Protein AF-A0A8J7MQM0-F1 (afdb_monomer)

Sequence (293 aa):
MKLLYLLHALFYAYLIHLGFYYMELDEALWVEFARVGWEHYEGADVDSPENSYYTIWLVASLFTAFVAWTVKTSAEDSVIARWSFFVASISVIAYGVLLFEDGDVSMKESQMSWIFIGSFQVLMGLGGVFSSFLTKVGKIGLKQLFFFNGVLYALALGLGFYFLSLDNNILAEKARLGELYEGLSRHFPENTYHFILAILTVGSLFLGRRIKGKALIYPIHQWLLLLFFLYNVIVLLNRGSLDMRETQYWWVSLTLITSVFSFLIFRTLENKLPEREENFYKDNILDDLSSLE

Nearest PDB structures (foldseek):
  1h6g-assembly2_B  TM=1.896E-01  e=3.497E+00  Homo sapiens
  3q0k-assembly2_C  TM=1.920E-01  e=5.935E+00  Homo sapiens

pLDDT: mean 74.81, std 12.24, range [39.31, 91.31]

Solvent-accessible surface area (backbone atoms only — not comparable to full-atom values): 15882 Å² total; per-residue (Å²): 109,47,67,58,19,44,52,46,16,53,49,31,52,46,50,45,55,50,51,56,54,38,44,55,49,36,55,51,48,51,54,51,40,71,71,56,34,84,94,62,58,85,71,77,64,78,57,48,45,52,51,51,50,35,50,52,51,25,54,54,17,49,52,44,24,50,50,36,69,70,55,90,58,55,82,78,48,45,56,48,26,53,49,46,23,49,56,18,51,50,44,29,53,55,32,47,51,58,61,71,46,78,73,78,69,49,60,79,68,47,44,63,54,46,49,50,54,26,50,52,48,22,50,47,12,48,44,46,58,41,37,81,54,49,58,66,62,57,66,61,36,74,33,57,53,26,43,51,48,15,50,50,30,53,49,49,49,56,49,47,54,51,32,52,51,50,41,53,49,48,53,54,46,38,72,72,44,50,92,73,52,84,68,79,62,85,49,48,41,48,49,54,48,34,51,53,50,31,52,53,27,50,57,47,44,59,57,52,69,71,62,88,73,90,55,72,66,57,62,51,48,46,51,51,32,50,53,48,28,51,51,27,50,51,50,58,72,48,73,52,75,66,46,66,76,77,45,35,68,54,58,53,48,51,32,50,51,51,14,52,49,24,40,52,49,26,68,71,41,69,84,64,67,74,78,72,82,85,78,81,74,70,74,63,70,63,61,64,59,68,75,76,115

Secondary structure (DSSP, 8-state):
-HHHHHHHHHHHHHHHHHHHHHHHHHHHHHHHHHHH-TTT--SS-TTHHHHHHHHHHHHHHHHHHHHHHHS---TTHHHHHHHHHHHHHHHHHHHHHHHTSTTSS-HHHHHHHHHHHHHHHHHHHHHHHTHHHHHHHTT--HHHHHHHHHHHHHHHHHHHHHHHHHHHHHHHHHHHHGGG--SS-SSHHHHHHHHHHHHHHHHHHHHHTT-----THHHHHHHHHHHHHHHHHHHHHTTT-S-TTTSHHHHHHHHHHHHHHHHHHHHHS---PPPP---S--THHHHGGGG--

Foldseek 3Di:
DLVVLQVQLVVLVVLLVVLVVLLVVLVVLVVVCVVQDPVGDPDDDSCVSVLVSLVVQLVSLVVQLVCLVPDDDDPLVVVLSVVSNVLSVLSNVVSVVVNVVPCPADSVLCSVVSVVSSVSSSVSSVCSNCSVVCVVVVLCDLLNVLLVLLVVLVVLLVLLVVLVVVLVVLVVVCVVQPPNDPDDDSCSSVLVSLSVQLVSLVVVLVSLVPDPDPDPLSVVLNVLSVVSNVVSVVCNNVSCPQPSVNCVVVSNVSSNVNSVSSVVVSVPDDPPNPPPPPPPDDPVVVVVVVVVD

Mean predicted aligned error: 14.11 Å

Structure (mmCIF, N/CA/C/O backbone):
data_AF-A0A8J7MQM0-F1
#
_entry.id   AF-A0A8J7MQM0-F1
#
loop_
_atom_site.group_PDB
_atom_site.id
_atom_site.type_symbol
_atom_site.label_atom_id
_atom_site.label_alt_id
_atom_site.label_comp_id
_atom_site.label_asym_id
_atom_site.label_entity_id
_atom_site.label_seq_id
_atom_site.pdbx_PDB_ins_code
_atom_site.Cartn_x
_atom_site.Cartn_y
_atom_site.Cartn_z
_atom_site.occupancy
_atom_site.B_iso_or_equiv
_atom_site.auth_seq_id
_atom_site.auth_comp_id
_atom_site.auth_asym_id
_atom_site.auth_atom_id
_atom_site.pdbx_PDB_model_num
ATOM 1 N N . MET A 1 1 ? -26.496 8.705 1.255 1.00 72.62 1 MET A N 1
ATOM 2 C CA . MET A 1 1 ? -25.295 8.005 1.767 1.00 72.62 1 MET A CA 1
ATOM 3 C C . MET A 1 1 ? -25.000 6.712 1.018 1.00 72.62 1 MET A C 1
ATOM 5 O O . MET A 1 1 ? -24.010 6.691 0.309 1.00 72.62 1 MET A O 1
ATOM 9 N N . LYS A 1 2 ? -25.856 5.680 1.046 1.00 78.06 2 LYS A N 1
ATOM 10 C CA . LYS A 1 2 ? -25.581 4.406 0.339 1.00 78.06 2 LYS A CA 1
ATOM 11 C C . LYS A 1 2 ? -25.311 4.542 -1.166 1.00 78.06 2 LYS A C 1
ATOM 13 O O . LYS A 1 2 ? -24.378 3.931 -1.662 1.00 78.06 2 LYS A O 1
ATOM 18 N N . LEU A 1 3 ? -26.067 5.391 -1.869 1.00 80.31 3 LEU A N 1
ATOM 19 C CA . LEU A 1 3 ? -25.805 5.686 -3.284 1.00 80.31 3 LEU A CA 1
ATOM 20 C C . LEU A 1 3 ? -24.413 6.303 -3.500 1.00 80.31 3 LEU A C 1
ATOM 22 O O . LEU A 1 3 ? -23.716 5.909 -4.421 1.00 80.31 3 LEU A O 1
ATOM 26 N N . LEU A 1 4 ? -23.985 7.219 -2.625 1.00 81.12 4 LEU A N 1
ATOM 27 C CA . LEU A 1 4 ? -22.654 7.833 -2.690 1.00 81.12 4 LEU A CA 1
ATOM 28 C C . LEU A 1 4 ? -21.549 6.784 -2.491 1.00 81.12 4 LEU A C 1
ATOM 30 O O . LEU A 1 4 ? -20.561 6.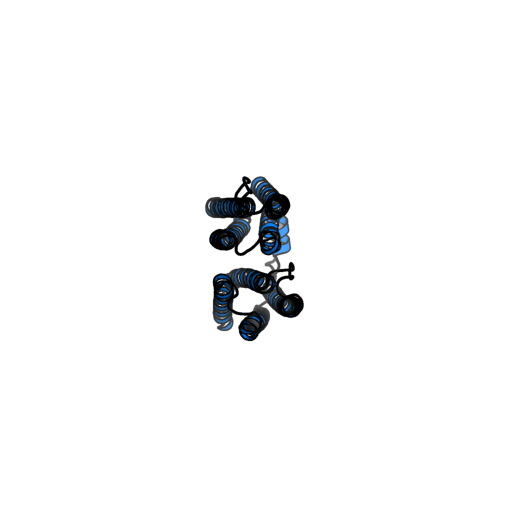794 -3.210 1.00 81.12 4 LEU A O 1
ATOM 34 N N . TYR A 1 5 ? -21.746 5.847 -1.561 1.00 80.06 5 TYR A N 1
ATOM 35 C CA . TYR A 1 5 ? -20.820 4.740 -1.324 1.00 80.06 5 TYR A CA 1
ATOM 36 C C . TYR A 1 5 ? -20.750 3.741 -2.487 1.00 80.06 5 TYR A C 1
ATOM 38 O O . TYR A 1 5 ? -19.668 3.261 -2.820 1.00 80.06 5 TYR A O 1
ATOM 46 N N . LEU A 1 6 ? -21.882 3.464 -3.138 1.00 81.12 6 LEU A N 1
ATOM 47 C CA . LEU A 1 6 ? -21.917 2.650 -4.352 1.00 81.12 6 LEU A CA 1
ATOM 48 C C . LEU A 1 6 ? -21.193 3.348 -5.509 1.00 81.12 6 LEU A C 1
ATOM 50 O O . LEU A 1 6 ? -20.374 2.724 -6.173 1.00 81.12 6 LEU A O 1
ATOM 54 N N . LEU A 1 7 ? -21.461 4.639 -5.724 1.00 86.00 7 LEU A N 1
ATOM 55 C CA . LEU A 1 7 ? -20.784 5.433 -6.752 1.00 86.00 7 LEU A CA 1
ATOM 56 C C . LEU A 1 7 ? -19.276 5.512 -6.497 1.00 86.00 7 LEU A C 1
ATOM 58 O O . LEU A 1 7 ? -18.503 5.368 -7.435 1.00 86.00 7 LEU A O 1
ATOM 62 N N . HIS A 1 8 ? -18.856 5.655 -5.238 1.00 85.06 8 HIS A N 1
ATOM 63 C CA . HIS A 1 8 ? -17.450 5.573 -4.835 1.00 85.06 8 HIS A CA 1
ATOM 64 C C . HIS A 1 8 ? -16.826 4.225 -5.213 1.00 85.06 8 HIS A C 1
ATOM 66 O O . HIS A 1 8 ? -15.779 4.191 -5.853 1.00 85.06 8 HIS A O 1
ATOM 72 N N . ALA A 1 9 ? -17.482 3.111 -4.872 1.00 83.25 9 ALA A N 1
ATOM 73 C CA . ALA A 1 9 ? -16.986 1.781 -5.220 1.00 83.25 9 ALA A CA 1
ATOM 74 C C . ALA A 1 9 ? -16.878 1.584 -6.741 1.00 83.25 9 ALA A C 1
ATOM 76 O O . ALA A 1 9 ? -15.857 1.110 -7.228 1.00 83.25 9 ALA A O 1
ATOM 77 N N . LEU A 1 10 ? -17.901 1.987 -7.497 1.00 88.81 10 LEU A N 1
ATOM 78 C CA . LEU A 1 10 ? -17.892 1.892 -8.958 1.00 88.81 10 LEU A CA 1
ATOM 79 C C . LEU A 1 10 ? -16.808 2.775 -9.583 1.00 88.81 10 LEU A C 1
ATOM 81 O O . LEU A 1 10 ? -16.149 2.351 -10.526 1.00 88.81 10 LEU A O 1
ATOM 85 N N . PHE A 1 11 ? -16.587 3.971 -9.038 1.00 90.44 11 PHE A N 1
ATOM 86 C CA . PHE A 1 11 ? -15.561 4.887 -9.521 1.00 90.44 11 PHE A CA 1
ATOM 87 C C . PHE A 1 11 ? -14.149 4.321 -9.336 1.00 90.44 11 PHE A C 1
ATOM 89 O O . PHE A 1 11 ? -13.372 4.316 -10.283 1.00 90.44 11 PHE A O 1
ATOM 96 N N . TYR A 1 12 ? -13.824 3.766 -8.165 1.00 87.44 12 TYR A N 1
ATOM 97 C CA . TYR A 1 12 ? -12.512 3.140 -7.959 1.00 87.44 12 TYR A CA 1
ATOM 98 C C . TYR A 1 12 ? -12.346 1.824 -8.726 1.00 87.44 12 TYR A C 1
ATOM 100 O O . TYR A 1 12 ? -11.247 1.534 -9.188 1.00 87.44 12 TYR A O 1
ATOM 108 N N . ALA A 1 13 ? -13.421 1.057 -8.936 1.00 86.88 13 ALA A N 1
ATOM 109 C CA . ALA A 1 13 ? -13.382 -0.096 -9.837 1.00 86.88 13 ALA A CA 1
ATOM 110 C C . ALA A 1 13 ? -13.086 0.335 -11.285 1.00 86.88 13 ALA A C 1
ATOM 112 O O . ALA A 1 13 ? -12.289 -0.303 -11.971 1.00 86.88 13 ALA A O 1
ATOM 113 N N . TYR A 1 14 ? -13.675 1.450 -11.725 1.00 89.62 14 TYR A N 1
ATOM 114 C CA . TYR A 1 14 ? -13.377 2.051 -13.021 1.00 89.62 14 TYR A CA 1
ATOM 115 C C . TYR A 1 14 ? -11.934 2.563 -13.105 1.00 89.62 14 TYR A C 1
ATOM 117 O O . TYR A 1 14 ? -11.285 2.326 -14.114 1.00 89.62 14 TYR A O 1
ATOM 125 N N . LEU A 1 15 ? -11.393 3.191 -12.054 1.00 90.19 15 LEU A N 1
ATOM 126 C CA . LEU A 1 15 ? -9.989 3.625 -12.033 1.00 90.19 15 LEU A CA 1
ATOM 127 C C . LEU A 1 15 ? -9.011 2.455 -12.169 1.00 90.19 15 LEU A C 1
ATOM 129 O O . LEU A 1 15 ? -8.041 2.568 -12.909 1.00 90.19 15 LEU A O 1
ATOM 133 N N . ILE A 1 16 ? -9.282 1.321 -11.513 1.00 86.56 16 ILE A N 1
ATOM 134 C CA . ILE A 1 16 ? -8.480 0.100 -11.696 1.00 86.56 16 ILE A CA 1
ATOM 135 C C . ILE A 1 16 ? -8.531 -0.353 -13.157 1.00 86.56 16 ILE A C 1
ATOM 137 O O . ILE A 1 16 ? -7.491 -0.638 -13.743 1.00 86.56 16 ILE A O 1
ATOM 141 N N . HIS A 1 17 ? -9.730 -0.411 -13.745 1.00 86.00 17 HIS A N 1
ATOM 142 C CA . HIS A 1 17 ? -9.900 -0.783 -15.149 1.00 86.00 17 HIS A CA 1
ATOM 143 C C . HIS A 1 17 ? -9.151 0.173 -16.089 1.00 86.00 17 HIS A C 1
ATOM 145 O O . HIS A 1 17 ? -8.455 -0.279 -16.995 1.00 86.00 17 HIS A O 1
ATOM 151 N N . LEU A 1 18 ? -9.233 1.479 -15.827 1.00 89.69 18 LEU A N 1
ATOM 152 C CA . LEU A 1 18 ? -8.540 2.514 -16.585 1.00 89.69 18 LEU A CA 1
ATOM 153 C C . LEU A 1 18 ? -7.015 2.328 -16.541 1.00 89.69 18 LEU A C 1
ATOM 155 O O . LEU A 1 18 ? -6.358 2.544 -17.551 1.00 89.69 18 LEU A O 1
ATOM 159 N N . GLY A 1 19 ? -6.457 1.861 -15.421 1.00 85.81 19 GLY A N 1
ATOM 160 C CA . GLY A 1 19 ? -5.025 1.566 -15.311 1.00 85.81 19 GLY A CA 1
ATOM 161 C C . GLY A 1 19 ? -4.531 0.491 -16.266 1.00 85.81 19 GLY A C 1
ATOM 162 O O . GLY A 1 19 ? -3.437 0.614 -16.800 1.00 85.81 19 GLY A O 1
ATOM 163 N N . PHE A 1 20 ? -5.340 -0.537 -16.527 1.00 86.19 20 PHE A N 1
ATOM 164 C CA . PHE A 1 20 ? -4.992 -1.548 -17.527 1.00 86.19 20 PHE A CA 1
ATOM 165 C C . PHE A 1 20 ? -4.988 -0.964 -18.943 1.00 86.19 20 PHE A C 1
ATOM 167 O O . PHE A 1 20 ? -4.078 -1.247 -19.710 1.00 86.19 20 PHE A O 1
ATOM 174 N N . TYR A 1 21 ? -5.947 -0.092 -19.261 1.00 86.38 21 TYR A N 1
ATOM 175 C CA . TYR A 1 21 ? -5.986 0.584 -20.560 1.00 86.38 21 TYR A CA 1
ATOM 176 C C . TYR A 1 21 ? -4.775 1.504 -20.776 1.00 86.38 21 TYR A C 1
ATOM 178 O O . TYR A 1 21 ? -4.176 1.512 -21.846 1.00 86.38 21 TYR A O 1
ATOM 186 N N . TYR A 1 22 ? -4.388 2.265 -19.750 1.00 87.81 22 TYR A N 1
ATOM 187 C CA . TYR A 1 22 ? -3.208 3.127 -19.824 1.00 87.81 22 TYR A CA 1
ATOM 188 C C . TYR A 1 22 ? -1.899 2.333 -19.917 1.00 87.81 22 TYR A C 1
ATOM 190 O O . TYR A 1 22 ? -0.991 2.775 -20.606 1.00 87.81 22 TYR A O 1
ATOM 198 N N . MET A 1 23 ? -1.825 1.146 -19.308 1.00 86.56 23 MET A N 1
ATOM 199 C CA . MET A 1 23 ? -0.678 0.242 -19.443 1.00 86.56 23 MET A CA 1
ATOM 200 C C . MET A 1 23 ? -0.539 -0.310 -20.867 1.00 86.56 23 MET A C 1
ATOM 202 O O . MET A 1 23 ? 0.564 -0.366 -21.392 1.00 86.56 23 MET A O 1
ATOM 206 N N . GLU A 1 24 ? -1.647 -0.676 -21.519 1.00 84.75 24 GLU A N 1
ATOM 207 C CA . GLU A 1 24 ? -1.624 -1.083 -22.933 1.00 84.75 24 GLU A CA 1
ATOM 208 C C . GLU A 1 24 ? -1.176 0.070 -23.846 1.00 84.75 24 GLU A C 1
ATOM 210 O O . GLU A 1 24 ? -0.461 -0.144 -24.825 1.00 84.75 24 GLU A O 1
ATOM 215 N N . LEU A 1 25 ? -1.594 1.297 -23.523 1.00 85.19 25 LEU A N 1
ATOM 216 C CA . LEU A 1 25 ? -1.216 2.494 -24.269 1.00 85.19 25 LEU A CA 1
ATOM 217 C C . LEU A 1 25 ? 0.269 2.836 -24.077 1.00 85.19 25 LEU A C 1
ATOM 219 O O . LEU A 1 25 ? 0.938 3.168 -25.052 1.00 85.19 25 LEU A O 1
ATOM 223 N N . ASP A 1 26 ? 0.779 2.701 -22.855 1.00 83.94 26 ASP A N 1
ATOM 224 C CA . ASP A 1 26 ? 2.196 2.844 -22.513 1.00 83.94 26 ASP A CA 1
ATOM 225 C C . ASP A 1 26 ? 3.068 1.824 -23.265 1.00 83.94 26 ASP A C 1
ATOM 227 O O . ASP A 1 26 ? 3.993 2.205 -23.984 1.00 83.94 26 ASP A O 1
ATOM 231 N N . GLU A 1 27 ? 2.703 0.535 -23.227 1.00 82.75 27 GLU A N 1
ATOM 232 C CA . GLU A 1 27 ? 3.414 -0.514 -23.972 1.00 82.75 27 GLU A CA 1
ATOM 233 C C . GLU A 1 27 ? 3.396 -0.242 -25.492 1.00 82.75 27 GLU A C 1
ATOM 235 O O . GLU A 1 27 ? 4.411 -0.420 -26.170 1.00 82.75 27 GLU A O 1
ATOM 240 N N . ALA A 1 28 ? 2.275 0.236 -26.046 1.00 83.81 28 ALA A N 1
ATOM 241 C CA . ALA A 1 28 ? 2.174 0.565 -27.468 1.00 83.81 28 ALA A CA 1
ATOM 242 C C . ALA A 1 28 ? 3.064 1.754 -27.875 1.00 83.81 28 ALA A C 1
ATOM 244 O O . ALA A 1 28 ? 3.713 1.692 -28.926 1.00 83.81 28 ALA A O 1
ATOM 245 N N . LEU A 1 29 ? 3.120 2.809 -27.052 1.00 81.75 29 LEU A N 1
ATOM 246 C CA . LEU A 1 29 ? 3.988 3.964 -27.294 1.00 81.75 29 LEU A CA 1
ATOM 247 C C . LEU A 1 29 ? 5.462 3.576 -27.206 1.00 81.75 29 LEU A C 1
ATOM 249 O O . LEU A 1 29 ? 6.231 3.959 -28.084 1.00 81.75 29 LEU A O 1
ATOM 253 N N . TRP A 1 30 ? 5.846 2.754 -26.228 1.00 80.75 30 TRP A N 1
ATOM 254 C CA . TRP A 1 30 ? 7.215 2.248 -26.112 1.00 80.75 30 TRP A CA 1
ATOM 255 C C . TRP A 1 30 ? 7.632 1.389 -27.311 1.00 80.75 30 TRP A C 1
ATOM 257 O O . TRP A 1 30 ? 8.750 1.529 -27.812 1.00 80.75 30 TRP A O 1
ATOM 267 N N . VAL A 1 31 ? 6.740 0.535 -27.825 1.00 82.88 31 VAL A N 1
ATOM 268 C CA . VAL A 1 31 ? 7.004 -0.276 -29.029 1.00 82.88 31 VAL A CA 1
ATOM 269 C C . VAL A 1 31 ? 7.173 0.600 -30.268 1.00 82.88 31 VAL A C 1
ATOM 271 O O . VAL A 1 31 ? 8.070 0.361 -31.082 1.00 82.88 31 VAL A O 1
ATOM 274 N N . GLU A 1 32 ? 6.324 1.614 -30.438 1.00 80.19 32 GLU A N 1
ATOM 275 C CA . GLU A 1 32 ? 6.470 2.562 -31.539 1.00 80.19 32 GLU A CA 1
ATOM 276 C C . GLU A 1 32 ? 7.763 3.362 -31.402 1.00 80.19 32 GLU A C 1
ATOM 278 O O . GLU A 1 32 ? 8.540 3.428 -32.356 1.00 80.19 32 GLU A O 1
ATOM 283 N N . PHE A 1 33 ? 8.036 3.884 -30.210 1.00 80.00 33 PHE A N 1
ATOM 284 C CA . PHE A 1 33 ? 9.240 4.632 -29.905 1.00 80.00 33 PHE A CA 1
ATOM 285 C C . PHE A 1 33 ? 10.512 3.833 -30.230 1.00 80.00 33 PHE A C 1
ATOM 287 O O . PHE A 1 33 ? 11.379 4.318 -30.960 1.00 80.00 33 PHE A O 1
ATOM 294 N N . ALA A 1 34 ? 10.581 2.569 -29.802 1.00 81.31 34 ALA A N 1
ATOM 295 C CA . ALA A 1 34 ? 11.692 1.669 -30.109 1.00 81.31 34 ALA A CA 1
ATOM 296 C C . ALA A 1 34 ? 11.848 1.386 -31.617 1.00 81.31 34 ALA A C 1
ATOM 298 O O . ALA A 1 34 ? 12.956 1.126 -32.089 1.00 81.31 34 ALA A O 1
ATOM 299 N N . ARG A 1 35 ? 10.755 1.445 -32.390 1.00 81.75 35 ARG A N 1
ATOM 300 C CA . ARG A 1 35 ? 10.766 1.217 -33.843 1.00 81.75 35 ARG A CA 1
ATOM 301 C C . ARG A 1 35 ? 11.306 2.415 -34.625 1.00 81.75 35 ARG A C 1
ATOM 303 O O . ARG A 1 35 ? 12.028 2.206 -35.598 1.00 81.75 35 ARG A O 1
ATOM 310 N N . VAL A 1 36 ? 10.904 3.638 -34.272 1.00 81.88 36 VAL A N 1
ATOM 311 C CA . VAL A 1 36 ? 11.304 4.863 -35.003 1.00 81.88 36 VAL A CA 1
ATOM 312 C C . VAL A 1 36 ? 12.565 5.521 -34.442 1.00 81.88 36 VAL A C 1
ATOM 314 O O . VAL A 1 36 ? 13.296 6.152 -35.202 1.00 81.88 36 VAL A O 1
ATOM 317 N N . GLY A 1 37 ? 12.863 5.329 -33.158 1.00 76.50 37 GLY A N 1
ATOM 318 C CA . GLY A 1 37 ? 13.997 5.950 -32.480 1.00 76.50 37 GLY A CA 1
ATOM 319 C C . GLY A 1 37 ? 13.777 7.434 -32.160 1.00 76.50 37 GLY A C 1
ATOM 320 O O . GLY A 1 37 ? 12.891 8.095 -32.701 1.00 76.50 37 GLY A O 1
ATOM 321 N N . TRP A 1 38 ? 14.612 7.972 -31.264 1.00 73.56 38 TRP A N 1
ATOM 322 C CA . TRP A 1 38 ? 14.463 9.329 -30.702 1.00 73.56 38 TRP A CA 1
ATOM 323 C C . TRP A 1 38 ? 14.517 10.450 -31.729 1.00 73.56 38 TRP A C 1
ATOM 325 O O . TRP A 1 38 ? 13.853 11.466 -31.569 1.00 73.56 38 TRP A O 1
ATOM 335 N N . GLU A 1 39 ? 15.250 10.250 -32.819 1.00 73.25 39 GLU A N 1
ATOM 336 C CA . GLU A 1 39 ? 15.400 11.254 -33.873 1.00 73.25 39 GLU A CA 1
ATOM 337 C C . GLU A 1 39 ? 14.150 11.400 -34.760 1.00 73.25 39 GLU A C 1
ATOM 339 O O . GLU A 1 39 ? 14.036 12.374 -35.506 1.00 73.25 39 GLU A O 1
ATOM 344 N N . HIS A 1 40 ? 13.216 10.443 -34.704 1.00 72.75 40 HIS A N 1
ATOM 345 C CA . HIS A 1 40 ? 12.053 10.370 -35.598 1.00 72.75 40 HIS A CA 1
ATOM 346 C C . HIS A 1 40 ? 10.722 10.167 -34.866 1.00 72.75 40 HIS A C 1
ATOM 348 O O . HIS A 1 40 ? 9.691 9.953 -35.505 1.00 72.75 40 HIS A O 1
ATOM 354 N N . TYR A 1 41 ? 10.732 10.217 -33.536 1.00 74.69 41 TYR A N 1
ATOM 355 C CA . TYR A 1 41 ? 9.525 10.094 -32.739 1.00 74.69 41 TYR A CA 1
ATOM 356 C C . TYR A 1 41 ? 8.826 11.455 -32.610 1.00 74.69 41 TYR A C 1
ATOM 358 O O . TYR A 1 41 ? 9.312 12.355 -31.933 1.00 74.69 41 TYR A O 1
ATOM 366 N N . GLU A 1 42 ? 7.675 11.598 -33.271 1.00 73.94 42 GLU A N 1
ATOM 367 C CA . GLU A 1 42 ? 6.800 12.785 -33.203 1.00 73.94 42 GLU A CA 1
ATOM 368 C C . GLU A 1 42 ? 5.548 12.545 -32.328 1.00 73.94 42 GLU A C 1
ATOM 370 O O . GLU A 1 42 ? 4.589 13.318 -32.368 1.00 73.94 42 GLU A O 1
ATOM 375 N N . GLY A 1 43 ? 5.522 11.434 -31.581 1.00 68.62 43 GLY A N 1
ATOM 376 C CA . GLY A 1 43 ? 4.401 11.039 -30.729 1.00 68.62 43 GLY A CA 1
ATOM 377 C C . GLY A 1 43 ? 4.314 11.829 -29.420 1.00 68.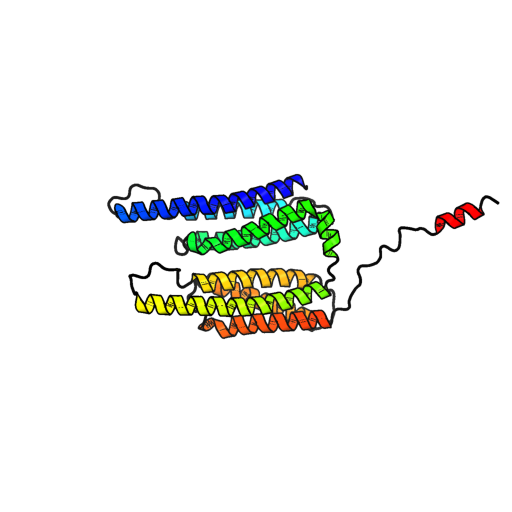62 43 GLY A C 1
ATOM 378 O O . GLY A 1 43 ? 5.111 12.724 -29.149 1.00 68.62 43 GLY A O 1
ATOM 379 N N . ALA A 1 44 ? 3.320 11.495 -28.592 1.00 66.38 44 ALA A N 1
ATOM 380 C CA . ALA A 1 44 ? 3.211 12.044 -27.239 1.00 66.38 44 ALA A CA 1
ATOM 381 C C . ALA A 1 44 ? 4.415 11.621 -26.383 1.00 66.38 44 ALA A C 1
ATOM 383 O O . ALA A 1 44 ? 4.953 10.537 -26.610 1.00 66.38 44 ALA A O 1
ATOM 384 N N . ASP A 1 45 ? 4.801 12.436 -25.396 1.00 71.50 45 ASP A N 1
ATOM 385 C CA . ASP A 1 45 ? 5.882 12.089 -24.464 1.00 71.50 45 ASP A CA 1
ATOM 386 C C . ASP A 1 45 ? 5.693 10.665 -23.930 1.00 71.50 45 ASP A C 1
ATOM 388 O O . ASP A 1 45 ? 4.577 10.274 -23.576 1.00 71.50 45 ASP A O 1
ATOM 392 N N . VAL A 1 46 ? 6.779 9.891 -23.904 1.00 69.31 46 VAL A N 1
ATOM 393 C CA . VAL A 1 46 ? 6.724 8.444 -23.647 1.00 69.31 46 VAL A CA 1
ATOM 394 C C . VAL A 1 46 ? 6.127 8.150 -22.264 1.00 69.31 46 VAL A C 1
ATOM 396 O O . VAL A 1 46 ? 5.320 7.239 -22.134 1.00 69.31 46 VAL A O 1
ATOM 399 N N . ASP A 1 47 ? 6.373 9.024 -21.284 1.00 71.69 47 ASP A N 1
ATOM 400 C CA . ASP A 1 47 ? 5.845 8.908 -19.914 1.00 71.69 47 ASP A CA 1
ATOM 401 C C . ASP A 1 47 ? 4.471 9.590 -19.723 1.00 71.69 47 ASP A C 1
ATOM 403 O O . ASP A 1 47 ? 3.912 9.643 -18.621 1.00 71.69 47 ASP A O 1
ATOM 407 N N . SER A 1 48 ? 3.895 10.167 -20.784 1.00 78.25 48 SER A N 1
ATOM 408 C CA . SER A 1 48 ? 2.607 10.873 -20.738 1.00 78.25 48 SER A CA 1
ATOM 409 C C . SER A 1 48 ? 1.443 10.004 -20.233 1.00 78.25 48 SER A C 1
ATOM 411 O O . SER A 1 48 ? 0.643 10.513 -19.431 1.00 78.25 48 SER A O 1
ATOM 413 N N . PRO A 1 49 ? 1.307 8.721 -20.633 1.00 81.06 49 PRO A N 1
ATOM 414 C CA . PRO A 1 49 ? 0.240 7.856 -20.133 1.00 81.06 49 PRO A C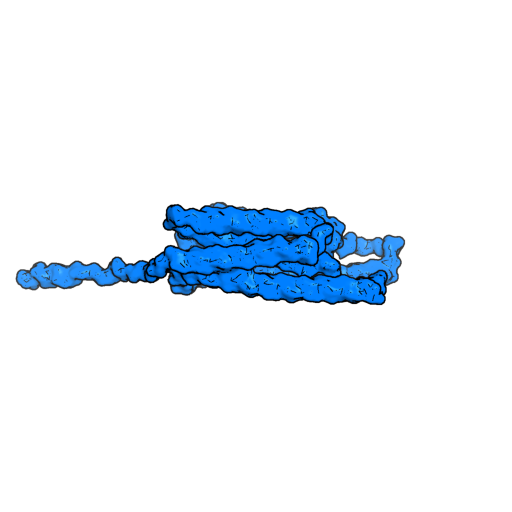A 1
ATOM 415 C C . PRO A 1 49 ? 0.359 7.627 -18.625 1.00 81.06 49 PRO A C 1
ATOM 417 O O . PRO A 1 49 ? -0.620 7.793 -17.892 1.00 81.06 49 PRO A O 1
ATOM 420 N N . GLU A 1 50 ? 1.566 7.321 -18.160 1.00 81.62 50 GLU A N 1
ATOM 421 C CA . GLU A 1 50 ? 1.870 7.059 -16.760 1.00 81.62 50 GLU A CA 1
ATOM 422 C C . GLU A 1 50 ? 1.556 8.272 -15.873 1.00 81.62 50 GLU A C 1
ATOM 424 O O . GLU A 1 50 ? 0.730 8.196 -14.952 1.00 81.62 50 GLU A O 1
ATOM 429 N N . ASN A 1 51 ? 2.122 9.430 -16.217 1.00 80.44 51 ASN A N 1
ATOM 430 C CA . ASN A 1 51 ? 1.924 10.676 -15.478 1.00 80.44 51 ASN A CA 1
ATOM 431 C C . ASN A 1 51 ? 0.451 11.107 -15.454 1.00 80.44 51 ASN A C 1
ATOM 433 O O . ASN A 1 51 ? -0.069 11.562 -14.425 1.00 80.44 51 ASN A O 1
ATOM 437 N N . SER A 1 52 ? -0.255 10.924 -16.572 1.00 85.31 52 SER A N 1
ATOM 438 C CA . SER A 1 52 ? -1.690 11.203 -16.661 1.00 85.31 52 SER A CA 1
ATOM 439 C C . SER A 1 52 ? -2.488 10.310 -15.715 1.00 85.31 52 SER A C 1
ATOM 441 O O . SER A 1 52 ? -3.357 10.794 -14.983 1.00 85.31 52 SER A O 1
ATOM 443 N N . TYR A 1 53 ? -2.181 9.014 -15.685 1.00 88.31 53 TYR A N 1
ATOM 444 C CA . TYR A 1 53 ? -2.886 8.060 -14.842 1.00 88.31 53 TYR A CA 1
ATOM 445 C C . TYR A 1 53 ? -2.646 8.315 -13.346 1.00 88.31 53 TYR A C 1
ATOM 447 O O . TYR A 1 53 ? -3.610 8.371 -12.573 1.00 88.31 53 TYR A O 1
ATOM 455 N N . TYR A 1 54 ? -1.403 8.569 -12.928 1.00 84.94 54 TYR A N 1
ATOM 456 C CA . TYR A 1 54 ? -1.101 8.939 -11.539 1.00 84.94 54 TYR A CA 1
ATOM 457 C C . TYR A 1 54 ? -1.767 10.254 -11.127 1.00 84.94 54 TYR A C 1
ATOM 459 O O . TYR A 1 54 ? -2.302 10.352 -10.019 1.00 84.94 54 TYR A O 1
ATOM 467 N N . THR A 1 55 ? -1.823 11.242 -12.026 1.00 84.19 55 THR A N 1
ATOM 468 C CA . THR A 1 55 ? -2.529 12.509 -11.777 1.00 84.19 55 THR A CA 1
ATOM 469 C C . THR A 1 55 ? -4.017 12.273 -11.526 1.00 84.19 55 THR A C 1
ATOM 471 O O . THR A 1 55 ? -4.577 12.795 -10.558 1.00 84.19 55 THR A O 1
ATOM 474 N N . ILE A 1 56 ? -4.666 11.450 -12.358 1.00 87.62 56 ILE A N 1
ATOM 475 C CA . ILE A 1 56 ? -6.080 11.085 -12.189 1.00 87.62 56 ILE A CA 1
ATOM 476 C C . ILE A 1 56 ? -6.293 10.422 -10.821 1.00 87.62 56 ILE A C 1
ATOM 478 O O . ILE A 1 56 ? -7.218 10.794 -10.090 1.00 87.62 56 ILE A O 1
ATOM 482 N N . TRP A 1 57 ? -5.414 9.492 -10.438 1.00 88.56 57 TRP A N 1
ATOM 483 C CA . TRP A 1 57 ? -5.455 8.827 -9.132 1.00 88.56 57 TRP A CA 1
ATOM 484 C C . TRP A 1 57 ? -5.291 9.784 -7.957 1.00 88.56 57 TRP A C 1
ATOM 486 O O . TRP A 1 57 ? -6.030 9.694 -6.968 1.00 88.56 57 TRP A O 1
ATOM 496 N N . LEU A 1 58 ? -4.352 10.719 -8.058 1.00 85.31 58 LEU A N 1
ATOM 497 C CA . LEU A 1 58 ? -4.090 11.713 -7.027 1.00 85.31 58 LEU A CA 1
ATOM 498 C C . LEU A 1 58 ? -5.303 12.632 -6.829 1.00 85.31 58 LEU A C 1
ATOM 500 O O . LEU A 1 58 ? -5.756 12.818 -5.697 1.00 85.31 58 LEU A O 1
ATOM 504 N N . VAL A 1 59 ? -5.891 13.134 -7.920 1.00 85.25 59 VAL A N 1
ATOM 505 C CA . VAL A 1 59 ? -7.100 13.976 -7.884 1.00 85.25 59 VAL A CA 1
ATOM 506 C C . VAL A 1 59 ? -8.290 13.209 -7.302 1.00 85.25 59 VAL A C 1
ATOM 508 O O . VAL A 1 59 ? -8.978 13.721 -6.414 1.00 85.2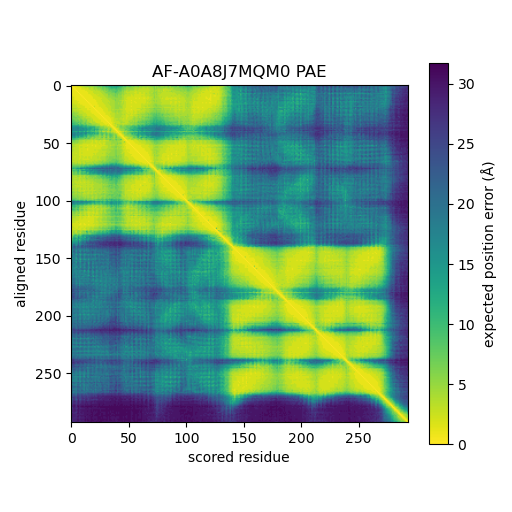5 59 VAL A O 1
ATOM 511 N N . ALA A 1 60 ? -8.506 11.963 -7.732 1.00 87.81 60 ALA A N 1
ATOM 512 C CA . ALA A 1 60 ? -9.543 11.081 -7.194 1.00 87.81 60 ALA A CA 1
ATOM 513 C C . ALA A 1 60 ? -9.398 10.866 -5.677 1.00 87.81 60 ALA A C 1
ATOM 515 O O . ALA A 1 60 ? -10.378 10.923 -4.918 1.00 87.81 60 ALA A O 1
ATOM 516 N N . SER A 1 61 ? -8.162 10.661 -5.225 1.00 87.75 61 SER A N 1
ATOM 517 C CA . SER A 1 61 ? -7.832 10.430 -3.821 1.00 87.75 61 SER A CA 1
ATOM 518 C C . SER A 1 61 ? -8.020 11.699 -2.984 1.00 87.75 61 SER A C 1
ATOM 520 O O . SER A 1 61 ? -8.657 11.650 -1.932 1.00 87.75 61 SER A O 1
ATOM 522 N N . LEU A 1 62 ? -7.574 12.860 -3.472 1.00 84.06 62 LEU A N 1
ATOM 523 C CA . LEU A 1 62 ? -7.807 14.156 -2.823 1.00 84.06 62 LEU A CA 1
ATOM 524 C C . LEU A 1 62 ? -9.301 14.456 -2.682 1.00 84.06 62 LEU A C 1
ATOM 526 O O . LEU A 1 62 ? -9.756 14.841 -1.602 1.00 84.06 62 LEU A O 1
ATOM 530 N N . PHE A 1 63 ? -10.078 14.222 -3.741 1.00 86.06 63 PHE A N 1
ATOM 531 C CA . PHE A 1 63 ? -11.528 14.399 -3.711 1.00 86.06 63 PHE A CA 1
ATOM 532 C C . PHE A 1 63 ? -12.186 13.474 -2.681 1.00 86.06 63 PHE A C 1
ATOM 534 O O . PHE A 1 63 ? -13.004 13.916 -1.873 1.00 86.06 63 PHE A O 1
ATOM 541 N N . THR A 1 64 ? -11.778 12.204 -2.644 1.00 85.81 64 THR A N 1
ATOM 542 C CA . THR A 1 64 ? -12.270 11.227 -1.660 1.00 85.81 64 THR A CA 1
ATOM 543 C C . THR A 1 64 ? -11.965 11.667 -0.230 1.00 85.81 64 THR A C 1
ATOM 545 O O . THR A 1 64 ? -12.852 11.631 0.624 1.00 85.81 64 THR A O 1
ATOM 548 N N . ALA A 1 65 ? -10.736 12.116 0.038 1.00 82.62 65 ALA A N 1
ATOM 549 C CA . ALA A 1 65 ? -10.345 12.625 1.348 1.00 82.62 65 ALA A CA 1
ATOM 550 C C . ALA A 1 65 ? -11.178 13.860 1.732 1.00 82.62 65 ALA A C 1
ATOM 552 O O . ALA A 1 65 ? -11.713 13.932 2.838 1.00 82.62 65 ALA A O 1
ATOM 553 N N . PHE A 1 66 ? -11.371 14.799 0.806 1.00 83.62 66 PHE A N 1
ATOM 554 C CA . PHE A 1 66 ? -12.181 15.991 1.044 1.00 83.62 66 PHE A CA 1
ATOM 555 C C . PHE A 1 66 ? -13.641 15.651 1.381 1.00 83.62 66 PHE A C 1
ATOM 557 O O . PHE A 1 66 ? -14.187 16.151 2.368 1.00 83.62 66 PHE A O 1
ATOM 564 N N . VAL A 1 67 ? -14.276 14.764 0.611 1.00 81.25 67 VAL A N 1
ATOM 565 C CA . VAL A 1 67 ? -15.660 14.327 0.860 1.00 81.25 67 VAL A CA 1
ATOM 566 C C . VAL A 1 67 ? -15.764 13.586 2.195 1.00 81.25 67 VAL A C 1
ATOM 568 O O . VAL A 1 67 ? -16.653 13.872 2.996 1.00 81.25 67 VAL A O 1
ATOM 571 N N . ALA A 1 68 ? -14.830 12.678 2.478 1.00 80.38 68 ALA A N 1
ATOM 572 C CA . ALA A 1 68 ? -14.801 11.927 3.729 1.00 80.38 68 ALA A CA 1
ATOM 573 C C . ALA A 1 68 ? -14.604 12.823 4.968 1.00 80.38 68 ALA A C 1
ATOM 575 O O . ALA A 1 68 ? -15.102 12.495 6.045 1.00 80.38 68 ALA A O 1
ATOM 576 N N . TRP A 1 69 ? -13.912 13.955 4.815 1.00 78.31 69 TRP A N 1
ATOM 577 C CA . TRP A 1 69 ? -13.714 14.951 5.870 1.00 78.31 69 TRP A CA 1
ATOM 578 C C . TRP A 1 69 ? -14.933 15.859 6.084 1.00 78.31 69 TRP A C 1
ATOM 580 O O . TRP A 1 69 ? -15.272 16.195 7.218 1.00 78.31 69 TRP A O 1
ATOM 590 N N . THR A 1 70 ? -15.581 16.290 5.000 1.00 74.69 70 THR A N 1
ATOM 591 C CA . THR A 1 70 ? -16.610 17.347 5.034 1.00 74.69 70 THR A CA 1
ATOM 592 C C . THR A 1 70 ? -18.025 16.833 5.278 1.00 74.69 70 THR A C 1
ATOM 594 O O . THR A 1 70 ? -18.859 17.559 5.829 1.00 74.69 70 THR A O 1
ATOM 597 N N . VAL A 1 71 ? -18.327 15.590 4.899 1.00 72.44 71 VAL A N 1
ATOM 598 C CA . VAL A 1 71 ? -19.681 15.046 5.035 1.00 72.44 71 VAL A CA 1
ATOM 599 C C . VAL A 1 71 ? -19.978 14.714 6.499 1.00 72.44 71 VAL A C 1
ATOM 601 O O . VAL A 1 71 ? -19.369 13.827 7.099 1.00 72.44 71 VAL A O 1
ATOM 604 N N . LYS A 1 72 ? -20.980 15.396 7.075 1.00 61.66 72 LYS A N 1
ATOM 605 C CA . LYS A 1 72 ? -21.554 15.020 8.375 1.00 61.66 72 LYS A CA 1
ATOM 606 C C . LYS A 1 72 ? -22.177 13.631 8.261 1.00 61.66 72 LYS A C 1
ATOM 608 O O . LYS A 1 72 ? -23.196 13.446 7.600 1.00 61.66 72 LYS A O 1
ATOM 613 N N . THR A 1 73 ? -21.543 12.662 8.902 1.00 63.16 73 THR A N 1
ATOM 614 C CA . THR A 1 73 ? -21.931 11.253 8.866 1.00 63.16 73 THR A CA 1
ATOM 615 C C . THR A 1 73 ? -22.740 10.866 10.097 1.00 63.16 73 THR A C 1
ATOM 617 O O . THR A 1 73 ? -22.571 11.427 11.181 1.00 63.16 73 THR A O 1
ATOM 620 N N . SER A 1 74 ? -23.632 9.889 9.929 1.00 64.75 74 SER A N 1
ATOM 621 C CA . SER A 1 74 ? -24.235 9.178 11.057 1.00 64.75 74 SER A CA 1
ATOM 622 C C . SER A 1 74 ? -23.146 8.444 11.863 1.00 64.75 74 SER A C 1
ATOM 624 O O . SER A 1 74 ? -22.026 8.259 11.382 1.00 64.75 74 SER A O 1
ATOM 626 N N . ALA A 1 75 ? -23.441 8.001 13.091 1.00 60.41 75 ALA A N 1
ATOM 627 C CA . ALA A 1 75 ? -22.458 7.286 13.913 1.00 60.41 75 ALA A CA 1
ATOM 628 C C . ALA A 1 75 ? -21.898 6.023 13.217 1.00 60.41 75 ALA A C 1
ATOM 630 O O . ALA A 1 75 ? -20.691 5.777 13.302 1.00 60.41 75 ALA A O 1
ATOM 631 N N . GLU A 1 76 ? -22.740 5.284 12.481 1.00 60.47 76 GLU A N 1
ATOM 632 C CA . GLU A 1 76 ? -22.341 4.115 11.678 1.00 60.47 76 GLU A CA 1
ATOM 633 C C . GLU A 1 76 ? -21.458 4.511 10.482 1.00 60.47 76 GLU A C 1
ATOM 635 O O . GLU A 1 76 ? -20.399 3.921 10.261 1.00 60.47 76 GLU A O 1
ATOM 640 N N . ASP A 1 77 ? -21.832 5.572 9.765 1.00 65.75 77 ASP A N 1
ATOM 641 C CA . ASP A 1 77 ? -21.097 6.066 8.594 1.00 65.75 77 ASP A CA 1
ATOM 642 C C . ASP A 1 77 ? -19.765 6.749 8.976 1.00 65.75 77 ASP A C 1
ATOM 644 O O . ASP A 1 77 ? -18.841 6.834 8.163 1.00 65.75 77 ASP A O 1
ATOM 648 N N . SER A 1 78 ? -19.624 7.196 10.232 1.00 68.06 78 SER A N 1
ATOM 649 C CA . SER A 1 78 ? -18.431 7.897 10.734 1.00 68.06 78 SER A CA 1
ATOM 650 C C . SER A 1 78 ? -17.177 7.024 10.775 1.00 68.06 78 SER A C 1
ATOM 652 O O . SER A 1 78 ? -16.053 7.532 10.747 1.00 68.06 78 SER A O 1
ATOM 654 N N . VAL A 1 79 ? -17.344 5.704 10.894 1.00 68.50 79 VAL A N 1
ATOM 655 C CA . VAL A 1 79 ? -16.227 4.752 10.873 1.00 68.50 79 VAL A CA 1
ATOM 656 C C . VAL A 1 79 ? -15.735 4.586 9.442 1.00 68.50 79 VAL A C 1
ATOM 658 O O . VAL A 1 79 ? -14.534 4.645 9.196 1.00 68.50 79 VAL A O 1
ATOM 661 N N . ILE A 1 80 ? -16.667 4.444 8.503 1.00 71.75 80 ILE A N 1
ATOM 662 C CA . ILE A 1 80 ? -16.391 4.233 7.082 1.00 71.75 80 ILE A CA 1
ATOM 663 C C . ILE A 1 80 ? -15.747 5.481 6.490 1.00 71.75 80 ILE A C 1
ATOM 665 O O . ILE A 1 80 ? -14.694 5.372 5.878 1.00 71.75 80 ILE A O 1
ATOM 669 N N . ALA A 1 81 ? -16.284 6.669 6.780 1.00 73.06 81 ALA A N 1
ATOM 670 C CA . ALA A 1 81 ? -15.680 7.929 6.355 1.00 73.06 81 ALA A CA 1
ATOM 671 C C . ALA A 1 81 ? -14.249 8.111 6.888 1.00 73.06 81 ALA A C 1
ATOM 673 O O . ALA A 1 81 ? -13.366 8.505 6.136 1.00 73.06 81 ALA A O 1
ATOM 674 N N . ARG A 1 82 ? -13.969 7.750 8.149 1.00 74.69 82 ARG A N 1
ATOM 675 C CA . ARG A 1 82 ? -12.600 7.820 8.699 1.00 74.69 82 ARG A CA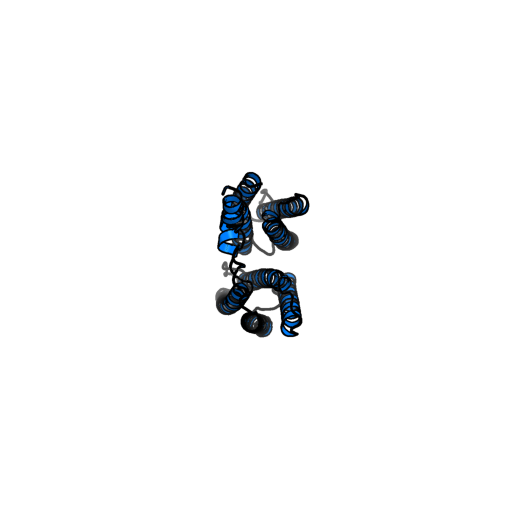 1
ATOM 676 C C . ARG A 1 82 ? -11.619 6.902 7.974 1.00 74.69 82 ARG A C 1
ATOM 678 O O . ARG A 1 82 ? -10.489 7.307 7.720 1.00 74.69 82 ARG A O 1
ATOM 685 N N . TRP A 1 83 ? -12.043 5.688 7.641 1.00 73.56 83 TRP A N 1
ATOM 686 C CA . TRP A 1 83 ? -11.214 4.750 6.887 1.00 73.56 83 TRP A CA 1
ATOM 687 C C . TRP A 1 83 ? -11.059 5.165 5.423 1.00 73.56 83 TRP A C 1
ATOM 689 O O . TRP A 1 83 ? -9.947 5.121 4.911 1.00 73.56 83 TRP A O 1
ATOM 699 N N . SER A 1 84 ? -12.120 5.646 4.772 1.00 77.56 84 SER A N 1
ATOM 700 C CA . SER A 1 84 ? -12.045 6.203 3.417 1.00 77.56 84 SER A CA 1
ATOM 701 C C . SER A 1 84 ? -11.105 7.406 3.352 1.00 77.56 84 SER A C 1
ATOM 703 O O . SER A 1 84 ? -10.274 7.463 2.453 1.00 77.56 84 SER A O 1
ATOM 705 N N . PHE A 1 85 ? -11.174 8.322 4.327 1.00 80.25 85 PHE A N 1
ATOM 706 C CA . PHE A 1 85 ? -10.229 9.434 4.456 1.00 80.25 85 PHE A CA 1
ATOM 707 C C . PHE A 1 85 ? -8.797 8.919 4.572 1.00 80.25 85 PHE A C 1
ATOM 709 O O . PHE A 1 85 ? -7.914 9.364 3.850 1.00 80.25 85 PHE A O 1
ATOM 716 N N . PHE A 1 86 ? -8.585 7.946 5.455 1.00 78.00 86 PHE A N 1
ATOM 717 C CA . PHE A 1 86 ? -7.269 7.396 5.712 1.00 78.00 86 PHE A CA 1
ATOM 718 C C . PHE A 1 86 ? -6.651 6.714 4.478 1.00 78.00 86 PHE A C 1
ATOM 720 O O . PHE A 1 86 ? -5.532 7.052 4.091 1.00 78.00 86 PHE A O 1
ATOM 727 N N . VAL A 1 87 ? -7.386 5.808 3.824 1.00 77.06 87 VAL A N 1
ATOM 728 C CA . VAL A 1 87 ? -6.924 5.125 2.601 1.00 77.06 87 VAL A CA 1
ATOM 729 C C . VAL A 1 87 ? -6.705 6.137 1.475 1.00 77.06 87 VAL A C 1
ATOM 731 O O . VAL A 1 87 ? -5.724 6.038 0.743 1.00 77.06 87 VAL A O 1
ATOM 734 N N . ALA A 1 88 ? -7.562 7.157 1.368 1.00 82.56 88 ALA A N 1
ATOM 735 C CA . ALA A 1 88 ? -7.388 8.228 0.395 1.00 82.56 88 ALA A CA 1
ATOM 736 C C . ALA A 1 88 ? -6.120 9.052 0.664 1.00 82.56 88 ALA A C 1
ATOM 738 O O . ALA A 1 88 ? -5.389 9.342 -0.272 1.00 82.56 88 ALA A O 1
ATOM 739 N N . SER A 1 89 ? -5.802 9.372 1.922 1.00 78.44 89 SER A N 1
ATOM 740 C CA . SER A 1 89 ? -4.553 10.065 2.265 1.00 78.44 89 SER A CA 1
ATOM 741 C C . SER A 1 89 ? -3.310 9.233 1.937 1.00 78.44 89 SER A C 1
ATOM 743 O O . SER A 1 89 ? -2.356 9.788 1.401 1.00 78.44 89 SER A O 1
ATOM 745 N N . ILE A 1 90 ? -3.318 7.917 2.203 1.00 79.00 90 ILE A N 1
ATOM 746 C CA . ILE A 1 90 ? -2.217 7.035 1.770 1.00 79.00 90 ILE A CA 1
ATOM 747 C C . ILE A 1 90 ? -2.077 7.083 0.251 1.00 79.00 90 ILE A C 1
ATOM 749 O O . ILE A 1 90 ? -0.972 7.239 -0.249 1.00 79.00 90 ILE A O 1
ATOM 753 N N . SER A 1 91 ? -3.197 6.969 -0.464 1.00 81.75 91 SER A N 1
ATOM 754 C CA . SER A 1 91 ? -3.235 6.997 -1.925 1.00 81.75 91 SER A CA 1
ATOM 755 C C . SER A 1 91 ? -2.638 8.299 -2.476 1.00 81.75 91 SER A C 1
ATOM 757 O O . SER A 1 91 ? -1.769 8.253 -3.337 1.00 81.75 91 SER A O 1
ATOM 759 N N . VAL A 1 92 ? -2.999 9.460 -1.913 1.00 82.19 92 VAL A N 1
ATOM 760 C CA . VAL A 1 92 ? -2.399 10.755 -2.292 1.00 82.19 92 VAL A CA 1
ATOM 761 C C . VAL A 1 92 ? -0.885 10.759 -2.094 1.00 82.19 92 VAL A C 1
ATOM 763 O O . VAL A 1 92 ? -0.169 11.234 -2.967 1.00 82.19 92 VAL A O 1
ATOM 766 N N . ILE A 1 93 ? -0.391 10.243 -0.966 1.00 76.69 93 ILE A N 1
ATOM 767 C CA . ILE A 1 93 ? 1.052 10.197 -0.702 1.00 76.69 93 ILE A CA 1
ATOM 768 C C . ILE A 1 93 ? 1.737 9.246 -1.688 1.00 76.69 93 ILE A C 1
ATOM 770 O O . ILE A 1 93 ? 2.738 9.621 -2.284 1.00 76.69 93 ILE A O 1
ATOM 774 N N . ALA A 1 94 ? 1.185 8.049 -1.893 1.00 74.62 94 ALA A N 1
ATOM 775 C CA . ALA A 1 94 ? 1.760 7.030 -2.765 1.00 74.62 94 ALA A CA 1
ATOM 776 C C . ALA A 1 94 ? 1.850 7.504 -4.224 1.00 74.62 94 ALA A C 1
ATOM 778 O O . ALA A 1 94 ? 2.933 7.498 -4.797 1.00 74.62 94 ALA A O 1
ATOM 779 N N . TYR A 1 95 ? 0.745 7.981 -4.805 1.00 80.19 95 TYR A N 1
ATOM 780 C CA . TYR A 1 95 ? 0.745 8.481 -6.186 1.00 80.19 95 TYR A CA 1
ATOM 781 C C . TYR A 1 95 ? 1.422 9.838 -6.328 1.00 80.19 95 TYR A C 1
ATOM 783 O O . TYR A 1 95 ? 1.922 10.150 -7.399 1.00 80.19 95 TYR A O 1
ATOM 791 N N . GLY A 1 96 ? 1.471 10.631 -5.254 1.00 75.69 96 GLY A N 1
ATOM 792 C CA . GLY A 1 96 ? 2.278 11.842 -5.219 1.00 75.69 96 GLY A CA 1
ATOM 793 C C . GLY A 1 96 ? 3.755 11.509 -5.376 1.00 75.69 96 GLY A C 1
ATOM 794 O O . GLY A 1 96 ? 4.408 12.099 -6.222 1.00 75.69 96 GLY A O 1
ATOM 795 N N . VAL A 1 97 ? 4.261 10.532 -4.616 1.00 73.44 97 VAL A N 1
ATOM 796 C CA . VAL A 1 97 ? 5.651 10.067 -4.739 1.00 73.44 97 VAL A CA 1
ATOM 797 C C . VAL A 1 97 ? 5.929 9.550 -6.150 1.00 73.44 97 VAL A C 1
ATOM 799 O O . VAL A 1 97 ? 6.870 10.039 -6.759 1.00 73.44 97 VAL A O 1
ATOM 802 N N . LEU A 1 98 ? 5.077 8.672 -6.694 1.00 74.19 98 LEU A N 1
ATOM 803 C CA . LEU A 1 98 ? 5.255 8.130 -8.051 1.00 74.19 98 LEU A CA 1
ATOM 804 C C . LEU A 1 98 ? 5.287 9.226 -9.129 1.00 74.19 98 LEU A C 1
ATOM 806 O O . LEU A 1 98 ? 6.113 9.182 -10.029 1.00 74.19 98 LEU A O 1
ATOM 810 N N . LEU A 1 99 ? 4.450 10.259 -9.004 1.00 73.38 99 LEU A N 1
ATOM 811 C CA . LEU A 1 99 ? 4.438 11.389 -9.938 1.00 73.38 99 LEU A CA 1
ATOM 812 C C . LEU A 1 99 ? 5.705 12.267 -9.851 1.00 73.38 99 LEU A C 1
ATOM 814 O O . LEU A 1 99 ? 6.055 12.939 -10.813 1.00 73.38 99 LEU A O 1
ATOM 818 N N . PHE A 1 100 ? 6.390 12.288 -8.704 1.00 70.88 100 PHE A N 1
ATOM 819 C CA . PHE A 1 100 ? 7.661 13.005 -8.524 1.00 70.88 100 PHE A CA 1
ATOM 820 C C . PHE A 1 100 ? 8.898 12.126 -8.789 1.00 70.88 100 PHE A C 1
ATOM 822 O O . PHE A 1 100 ? 10.024 12.611 -8.648 1.00 70.88 100 PHE A O 1
ATOM 829 N N . GLU A 1 101 ? 8.711 10.853 -9.150 1.00 66.12 101 GLU A N 1
ATOM 830 C CA . GLU A 1 101 ? 9.792 9.933 -9.532 1.00 66.12 101 GLU A CA 1
ATOM 831 C C . GLU A 1 101 ? 10.133 9.967 -11.031 1.00 66.12 101 GLU A C 1
ATOM 833 O O . GLU A 1 101 ? 11.043 9.263 -11.441 1.00 66.12 101 GLU A O 1
ATOM 838 N N . ASP A 1 102 ? 9.501 10.853 -11.810 1.00 61.62 102 ASP A N 1
ATOM 839 C CA . ASP A 1 102 ? 9.924 11.255 -13.168 1.00 61.62 102 ASP A CA 1
ATOM 840 C C . ASP A 1 102 ? 10.230 10.070 -14.111 1.00 61.62 102 ASP A C 1
ATOM 842 O O . ASP A 1 102 ? 11.253 10.045 -14.788 1.00 61.62 102 ASP A O 1
ATOM 846 N N . GLY A 1 103 ? 9.356 9.055 -14.114 1.00 58.69 103 GLY A N 1
ATOM 847 C CA . GLY A 1 103 ? 9.458 7.890 -15.006 1.00 58.69 103 GLY A CA 1
ATOM 848 C C . GLY A 1 103 ? 10.386 6.763 -14.530 1.00 58.69 103 GLY A C 1
ATOM 849 O O . GLY A 1 103 ? 10.490 5.740 -15.204 1.00 58.69 103 GLY A O 1
ATOM 850 N N . ASP A 1 104 ? 11.019 6.880 -13.355 1.00 58.12 104 ASP A N 1
ATOM 851 C CA . ASP A 1 104 ? 11.874 5.811 -12.801 1.00 58.12 104 ASP A CA 1
ATOM 852 C C . ASP A 1 104 ? 11.080 4.531 -12.428 1.00 58.12 104 ASP A C 1
ATOM 854 O O . ASP A 1 104 ? 11.676 3.462 -12.268 1.00 58.12 104 ASP A O 1
ATOM 858 N N . VAL A 1 105 ? 9.749 4.613 -12.271 1.00 63.09 105 VAL A N 1
ATOM 859 C CA . VAL A 1 105 ? 8.885 3.497 -11.838 1.00 63.09 105 VAL A CA 1
ATOM 860 C C . VAL A 1 105 ? 7.757 3.255 -12.829 1.00 63.09 105 VAL A C 1
ATOM 862 O O . VAL A 1 105 ? 6.679 3.822 -12.692 1.00 63.09 105 VAL A O 1
ATOM 865 N N . SER A 1 106 ? 7.971 2.317 -13.752 1.00 70.38 106 SER A N 1
ATOM 866 C CA . SER A 1 106 ? 7.003 2.004 -14.809 1.00 70.38 106 SER A CA 1
ATOM 867 C C . SER A 1 106 ? 5.583 1.719 -14.294 1.00 70.38 106 SER A C 1
ATOM 869 O O . SER A 1 106 ? 5.385 1.102 -13.237 1.00 70.38 106 SER A O 1
ATOM 871 N N . MET A 1 107 ? 4.567 2.042 -15.103 1.00 73.62 107 MET A N 1
ATOM 872 C CA . MET A 1 107 ? 3.174 1.622 -14.864 1.00 73.62 107 MET A CA 1
ATOM 873 C C . MET A 1 107 ? 3.047 0.123 -14.541 1.00 73.62 107 MET A C 1
ATOM 875 O O . MET A 1 107 ? 2.244 -0.297 -13.705 1.00 73.62 107 MET A O 1
ATOM 879 N N . LYS A 1 108 ? 3.854 -0.727 -15.172 1.00 73.06 108 LYS A N 1
ATOM 880 C CA . LYS A 1 108 ? 3.830 -2.171 -14.911 1.00 73.06 108 LYS A CA 1
ATOM 881 C C . LYS A 1 108 ? 4.234 -2.512 -13.474 1.00 73.06 108 LYS A C 1
ATOM 883 O O . LYS A 1 108 ? 3.672 -3.424 -12.869 1.00 73.06 108 LYS A O 1
ATOM 888 N N . GLU A 1 109 ? 5.164 -1.758 -12.901 1.00 65.75 109 GLU A N 1
ATOM 889 C CA . GLU A 1 109 ? 5.633 -1.929 -11.523 1.00 65.75 109 GLU A CA 1
ATOM 890 C C . GLU A 1 109 ? 4.643 -1.380 -10.497 1.00 65.75 109 GLU A C 1
ATOM 892 O O . GLU A 1 109 ? 4.437 -1.964 -9.433 1.00 65.75 109 GLU A O 1
ATOM 897 N N . SER A 1 110 ? 3.960 -0.290 -10.814 1.00 70.12 110 SER A N 1
ATOM 898 C CA . SER A 1 110 ? 2.948 0.299 -9.938 1.00 70.12 110 SER A CA 1
ATOM 899 C C . SER A 1 110 ? 1.572 -0.379 -10.060 1.00 70.12 110 SER A C 1
ATOM 901 O O . SER A 1 110 ? 0.682 -0.113 -9.239 1.00 70.12 110 SER A O 1
ATOM 903 N N . GLN A 1 111 ? 1.416 -1.343 -10.980 1.00 78.56 111 GLN A N 1
ATOM 904 C CA . GLN A 1 111 ? 0.197 -2.133 -11.186 1.00 78.56 111 GLN A CA 1
ATOM 905 C C . GLN A 1 111 ? -0.380 -2.709 -9.896 1.00 78.56 111 GLN A C 1
ATOM 907 O O . GLN A 1 111 ? -1.568 -2.555 -9.587 1.00 78.56 111 GLN A O 1
ATOM 912 N N . MET A 1 112 ? 0.468 -3.385 -9.127 1.00 69.69 112 MET A N 1
ATOM 913 C CA . MET A 1 112 ? 0.051 -4.015 -7.877 1.00 69.69 112 MET A CA 1
ATOM 914 C C . MET A 1 112 ? -0.433 -2.974 -6.866 1.00 69.69 112 MET A C 1
ATOM 916 O O . MET A 1 112 ? -1.403 -3.220 -6.146 1.00 69.69 112 MET A O 1
ATOM 920 N N . SER A 1 113 ? 0.180 -1.791 -6.861 1.00 68.38 113 SER A N 1
ATOM 921 C CA . SER A 1 113 ? -0.139 -0.685 -5.961 1.00 68.38 113 SER A CA 1
ATOM 922 C C . SER A 1 113 ? -1.557 -0.165 -6.195 1.00 68.38 113 SER A C 1
ATOM 924 O O . SER A 1 113 ? -2.337 -0.088 -5.244 1.00 68.38 113 SER A O 1
ATOM 926 N N . TRP A 1 114 ? -1.956 0.117 -7.443 1.00 73.75 114 TRP A N 1
ATOM 927 C CA . TRP A 1 114 ? -3.320 0.608 -7.717 1.00 73.75 114 TRP A CA 1
ATOM 928 C C . TRP A 1 114 ? -4.395 -0.459 -7.690 1.00 73.75 114 TRP A C 1
ATOM 930 O O . TRP A 1 114 ? -5.518 -0.157 -7.282 1.00 73.75 114 TRP A O 1
ATOM 940 N N . ILE A 1 115 ? -4.079 -1.709 -8.034 1.00 74.75 115 ILE A N 1
ATOM 941 C CA . ILE A 1 115 ? -5.021 -2.811 -7.815 1.00 74.75 115 ILE A CA 1
ATOM 942 C C . ILE A 1 115 ? -5.293 -2.943 -6.318 1.00 74.75 115 ILE A C 1
ATOM 944 O O . ILE A 1 115 ? -6.451 -3.043 -5.911 1.00 74.75 115 ILE A O 1
ATOM 948 N N . PHE A 1 116 ? -4.252 -2.900 -5.488 1.00 71.31 116 PHE A N 1
ATOM 949 C CA . PHE A 1 116 ? -4.383 -3.074 -4.047 1.00 71.31 116 PHE A CA 1
ATOM 950 C C . PHE A 1 116 ? -5.105 -1.898 -3.375 1.00 71.31 116 PHE A C 1
ATOM 952 O O . PHE A 1 116 ? -6.125 -2.101 -2.709 1.00 71.31 116 PHE A O 1
ATOM 959 N N . ILE A 1 117 ? -4.627 -0.664 -3.580 1.00 76.25 117 ILE A N 1
ATOM 960 C CA . ILE A 1 117 ? -5.241 0.549 -3.013 1.00 76.25 117 ILE A CA 1
ATOM 961 C C . ILE A 1 117 ? -6.665 0.723 -3.550 1.00 76.25 117 ILE A C 1
ATOM 963 O O . ILE A 1 117 ? -7.592 0.989 -2.780 1.00 76.25 117 ILE A O 1
ATOM 967 N N . GLY A 1 118 ? -6.862 0.515 -4.854 1.00 77.12 118 GLY A N 1
ATOM 968 C CA . GLY A 1 118 ? -8.170 0.583 -5.490 1.00 77.12 118 GLY A CA 1
ATOM 969 C C . GLY A 1 118 ? -9.141 -0.445 -4.942 1.00 77.12 118 GLY A C 1
ATOM 970 O O . GLY A 1 118 ? -10.261 -0.087 -4.588 1.00 77.12 118 GLY A O 1
ATOM 971 N N . SER A 1 119 ? -8.714 -1.698 -4.783 1.00 74.94 119 SER A N 1
ATOM 972 C CA . SER A 1 119 ? -9.560 -2.742 -4.195 1.00 74.94 119 SER A CA 1
ATOM 973 C C . SER A 1 119 ? -9.964 -2.389 -2.766 1.00 74.94 119 SER A C 1
ATOM 975 O O . SER A 1 119 ? -11.124 -2.565 -2.395 1.00 74.94 119 SER A O 1
ATOM 977 N N . PHE A 1 120 ? -9.058 -1.810 -1.972 1.00 76.12 120 PHE A N 1
ATOM 978 C CA . PHE A 1 120 ? -9.399 -1.291 -0.646 1.00 76.12 120 PHE A CA 1
ATOM 979 C C . PHE A 1 120 ? -10.443 -0.171 -0.711 1.00 76.12 120 PHE A C 1
ATOM 981 O O . PHE A 1 120 ? -11.407 -0.192 0.054 1.00 76.12 120 PHE A O 1
ATOM 988 N N . GLN A 1 121 ? -10.310 0.778 -1.639 1.00 80.81 121 GLN A N 1
ATOM 989 C CA . GLN A 1 121 ? -11.295 1.848 -1.830 1.00 80.81 121 GLN A CA 1
ATOM 990 C C . GLN A 1 121 ? -12.665 1.312 -2.273 1.00 80.81 121 GLN A C 1
ATOM 992 O O . GLN A 1 121 ? -13.693 1.758 -1.754 1.00 80.81 121 GLN A O 1
ATOM 997 N N . VAL A 1 122 ? -12.690 0.309 -3.158 1.00 80.38 122 VAL A N 1
ATOM 998 C CA . VAL A 1 122 ? -13.909 -0.410 -3.563 1.00 80.38 122 VAL A CA 1
ATOM 999 C C . VAL A 1 122 ? -14.557 -1.085 -2.357 1.00 80.38 122 VAL A C 1
ATOM 1001 O O . VAL A 1 122 ? -15.750 -0.900 -2.117 1.00 80.38 122 VAL A O 1
ATOM 1004 N N . LEU A 1 123 ? -13.778 -1.814 -1.552 1.00 75.69 123 LEU A N 1
ATOM 1005 C CA . LEU A 1 123 ? -14.259 -2.483 -0.342 1.00 75.69 123 LEU A CA 1
ATOM 1006 C C . LEU A 1 123 ? -14.813 -1.492 0.685 1.00 75.69 123 LEU A C 1
ATOM 1008 O O . LEU A 1 123 ? -15.830 -1.782 1.310 1.00 75.69 123 LEU A O 1
ATOM 1012 N N . MET A 1 124 ? -14.205 -0.312 0.835 1.00 78.06 124 MET A N 1
ATOM 1013 C CA . MET A 1 124 ? -14.725 0.747 1.704 1.00 78.06 124 MET A CA 1
ATOM 1014 C C . MET A 1 124 ? -16.073 1.286 1.210 1.00 78.06 124 MET A C 1
ATOM 1016 O O . MET A 1 124 ? -16.992 1.466 2.013 1.00 78.06 124 MET A O 1
ATOM 1020 N N . GLY A 1 125 ? -16.224 1.487 -0.103 1.00 76.19 125 GLY A N 1
ATOM 1021 C CA . GLY A 1 125 ? -17.501 1.872 -0.710 1.00 76.19 125 GLY A CA 1
ATOM 1022 C C . GLY A 1 125 ? -18.573 0.792 -0.534 1.00 76.19 125 GLY A C 1
ATOM 1023 O O . GLY A 1 125 ? -19.658 1.063 -0.027 1.00 76.19 125 GLY A O 1
ATOM 1024 N N . LEU A 1 126 ? -18.261 -0.469 -0.831 1.00 77.56 126 LEU A N 1
ATOM 1025 C CA . LEU A 1 126 ? -19.188 -1.581 -0.590 1.00 77.56 126 LEU A CA 1
ATOM 1026 C C . LEU A 1 126 ? -19.518 -1.726 0.901 1.00 77.56 126 LEU A C 1
ATOM 1028 O O . LEU A 1 126 ? -20.674 -1.944 1.262 1.00 77.56 126 LEU A O 1
ATOM 1032 N N . GLY A 1 127 ? -18.543 -1.515 1.783 1.00 69.31 127 GLY A N 1
ATOM 1033 C CA . GLY A 1 127 ? -18.754 -1.508 3.224 1.00 69.31 127 GLY A CA 1
ATOM 1034 C C . GLY A 1 127 ? -19.720 -0.417 3.686 1.00 69.31 127 GLY A C 1
ATOM 1035 O O . GLY A 1 127 ? -20.517 -0.656 4.588 1.00 69.31 127 GLY A O 1
ATOM 1036 N N . GLY A 1 128 ? -19.727 0.743 3.024 1.00 69.94 128 GLY A N 1
ATOM 1037 C CA . GLY A 1 128 ? -20.726 1.802 3.212 1.00 69.94 128 GLY A CA 1
ATOM 1038 C C . GLY A 1 128 ? -22.134 1.409 2.771 1.00 69.94 128 GLY A C 1
ATOM 1039 O O . GLY A 1 128 ? -23.121 1.773 3.411 1.00 69.94 128 GLY A O 1
ATOM 1040 N N . VAL A 1 129 ? -22.249 0.622 1.700 1.00 74.12 129 VAL A N 1
ATOM 1041 C CA . VAL A 1 129 ? -23.537 0.090 1.220 1.00 74.12 129 VAL A CA 1
ATOM 1042 C C . VAL A 1 129 ? -24.092 -0.961 2.188 1.00 74.12 129 VAL A C 1
ATOM 1044 O O . VAL A 1 129 ? -25.283 -0.933 2.522 1.00 74.12 129 VAL A O 1
ATOM 1047 N N . PHE A 1 130 ? -23.219 -1.841 2.684 1.00 67.50 130 PHE A N 1
ATOM 1048 C CA . PHE A 1 130 ? -23.533 -2.947 3.592 1.00 67.50 130 PHE A CA 1
ATOM 1049 C C . PHE A 1 130 ? -23.251 -2.627 5.066 1.00 67.50 130 PHE A C 1
ATOM 1051 O O . PHE A 1 130 ? -23.090 -3.547 5.870 1.00 67.50 130 PHE A O 1
ATOM 1058 N N . SER A 1 131 ? -23.218 -1.349 5.450 1.00 60.75 131 SER A N 1
ATOM 1059 C CA . SER A 1 131 ? -22.817 -0.916 6.797 1.00 60.75 131 SER A CA 1
ATOM 1060 C C . SER A 1 131 ? -23.622 -1.603 7.904 1.00 60.75 131 SER A C 1
ATOM 1062 O O . SER A 1 131 ? -23.032 -2.086 8.862 1.00 60.75 131 SER A O 1
ATOM 1064 N N . SER A 1 132 ? -24.931 -1.798 7.707 1.00 54.50 132 SER A N 1
ATOM 1065 C CA . SER A 1 132 ? -25.830 -2.531 8.617 1.00 54.50 132 SER A CA 1
ATOM 1066 C C . SER A 1 132 ? -25.522 -4.034 8.766 1.00 54.50 132 SER A C 1
ATOM 1068 O O . SER A 1 132 ? -25.925 -4.669 9.740 1.00 54.50 132 SER A O 1
ATOM 1070 N N . PHE A 1 133 ? -24.851 -4.641 7.782 1.00 49.22 133 PHE A N 1
ATOM 1071 C CA . PHE A 1 133 ? -24.363 -6.024 7.841 1.00 49.22 133 PHE A CA 1
ATOM 1072 C C . PHE A 1 133 ? -22.962 -6.076 8.465 1.00 49.22 133 PHE A C 1
ATOM 1074 O O . PHE A 1 133 ? -22.697 -6.920 9.319 1.00 49.22 133 PHE A O 1
ATOM 1081 N N . LEU A 1 134 ? -22.090 -5.120 8.127 1.00 47.28 134 LEU A N 1
ATOM 1082 C CA . LEU A 1 134 ? -20.772 -4.977 8.745 1.00 47.28 134 LEU A CA 1
ATOM 1083 C C . LEU A 1 134 ? -20.832 -4.566 10.217 1.00 47.28 134 LEU A C 1
ATOM 1085 O O . LEU A 1 134 ? -19.938 -4.949 10.955 1.00 47.28 134 LEU A O 1
ATOM 1089 N N . THR A 1 135 ? -21.860 -3.862 10.692 1.00 50.44 135 THR A N 1
ATOM 1090 C CA . THR A 1 135 ? -22.064 -3.622 12.132 1.00 50.44 135 THR A CA 1
ATOM 1091 C C . THR A 1 135 ? -22.527 -4.884 12.863 1.00 50.44 135 THR A C 1
ATOM 1093 O O . THR A 1 135 ? -22.155 -5.087 14.019 1.00 50.44 135 THR A O 1
ATOM 1096 N N . LYS A 1 136 ? -23.236 -5.799 12.182 1.00 46.84 136 LYS A N 1
ATOM 1097 C CA . LYS A 1 136 ? -23.555 -7.142 12.708 1.00 46.84 136 LYS A CA 1
ATOM 1098 C C . LYS A 1 136 ? -22.332 -8.066 12.750 1.00 46.84 136 LYS A C 1
ATOM 1100 O O . LYS A 1 136 ? -22.159 -8.774 13.738 1.00 46.84 136 LYS A O 1
ATOM 1105 N N . VAL A 1 137 ? -21.467 -8.029 11.733 1.00 45.38 137 VAL A N 1
ATOM 1106 C CA . VAL A 1 137 ? -20.192 -8.782 11.696 1.00 45.38 137 VAL A CA 1
ATOM 1107 C C . VAL A 1 137 ? -19.113 -8.109 12.560 1.00 45.38 137 VAL A C 1
ATOM 1109 O O . VAL A 1 137 ? -18.283 -8.778 13.162 1.00 45.38 137 VAL A O 1
ATOM 1112 N N . GLY A 1 138 ? -19.169 -6.788 12.716 1.00 48.28 138 GLY A N 1
ATOM 1113 C CA . GLY A 1 138 ? -18.248 -5.933 13.473 1.00 48.28 138 GLY A CA 1
ATOM 1114 C C . GLY A 1 138 ? -18.331 -6.084 14.991 1.00 48.28 138 GLY A C 1
ATOM 1115 O O . GLY A 1 138 ? -17.612 -5.392 15.709 1.00 48.28 138 GLY A O 1
ATOM 1116 N N . LYS A 1 139 ? -19.134 -7.034 15.485 1.00 53.06 139 LYS A N 1
ATOM 1117 C CA . LYS A 1 139 ? -19.057 -7.549 16.860 1.00 53.06 139 LYS A CA 1
ATOM 1118 C C . LYS A 1 139 ? -17.839 -8.466 17.082 1.00 53.06 139 LYS A C 1
ATOM 1120 O O . LYS A 1 139 ? -17.785 -9.178 18.081 1.00 53.06 139 LYS A O 1
ATOM 1125 N N . ILE A 1 140 ? -16.846 -8.456 16.186 1.00 59.22 140 ILE A N 1
ATOM 1126 C CA . ILE A 1 140 ? -15.511 -8.986 16.483 1.00 59.22 140 ILE A CA 1
ATOM 1127 C C . ILE A 1 140 ? -14.928 -8.111 17.598 1.00 59.22 140 ILE A C 1
ATOM 1129 O O . ILE A 1 140 ? -14.629 -6.932 17.400 1.00 59.22 140 ILE A O 1
ATOM 1133 N N . GLY A 1 141 ? -14.811 -8.683 18.795 1.00 64.44 141 GLY A N 1
ATOM 1134 C CA . GLY A 1 141 ? -14.257 -7.986 19.945 1.00 64.44 141 GLY A CA 1
ATOM 1135 C C . GLY A 1 141 ? -12.832 -7.496 19.675 1.00 64.44 141 GLY A C 1
ATOM 1136 O O . GLY A 1 141 ? -12.076 -8.076 18.893 1.00 64.44 141 GLY A O 1
ATOM 1137 N N . LEU A 1 142 ? -12.446 -6.413 20.358 1.00 72.75 142 LEU A N 1
ATOM 1138 C CA . LEU A 1 142 ? -11.110 -5.811 20.248 1.00 72.75 142 LEU A CA 1
ATOM 1139 C C . LEU A 1 142 ? -9.997 -6.856 20.418 1.00 72.75 142 LEU A C 1
ATOM 1141 O O . LEU A 1 142 ? -8.981 -6.804 19.734 1.00 72.75 142 LEU A O 1
ATOM 1145 N N . LYS A 1 143 ? -10.229 -7.838 21.293 1.00 76.31 143 LYS A N 1
ATOM 1146 C CA . LYS A 1 143 ? -9.348 -8.978 21.513 1.00 76.31 143 LYS A CA 1
ATOM 1147 C C . LYS A 1 143 ? -9.097 -9.763 20.223 1.00 76.31 143 LYS A C 1
ATOM 1149 O O . LYS A 1 143 ? -7.952 -9.891 19.805 1.00 76.31 143 LYS A O 1
ATOM 1154 N N . GLN A 1 144 ? -10.145 -10.236 19.558 1.00 75.50 144 GLN A N 1
ATOM 1155 C CA . GLN A 1 144 ? -10.044 -11.013 18.321 1.00 75.50 144 GLN A CA 1
ATOM 1156 C C . GLN A 1 144 ? -9.332 -10.223 17.211 1.00 75.50 144 GLN A C 1
ATOM 1158 O O . GLN A 1 144 ? -8.533 -10.800 16.482 1.00 75.50 144 GLN A O 1
ATOM 1163 N N . LEU A 1 145 ? -9.535 -8.903 17.128 1.00 79.38 145 LEU A N 1
ATOM 1164 C CA . LEU A 1 145 ? -8.812 -8.056 16.170 1.00 79.38 145 LEU A CA 1
ATOM 1165 C C . LEU A 1 145 ? -7.293 -8.061 16.402 1.00 79.38 145 LEU A C 1
ATOM 1167 O O . LEU A 1 145 ? -6.543 -8.119 15.435 1.00 79.38 145 LEU A O 1
ATOM 1171 N N . PHE A 1 146 ? -6.823 -8.065 17.654 1.00 81.00 146 PHE A N 1
ATOM 1172 C CA . PHE A 1 146 ? -5.387 -8.180 17.952 1.00 81.00 146 PHE A CA 1
ATOM 1173 C C . PHE A 1 146 ? -4.818 -9.572 17.669 1.00 81.00 146 PHE A C 1
ATOM 1175 O O . PHE A 1 146 ? -3.661 -9.683 17.267 1.00 81.00 146 PHE A O 1
ATOM 1182 N N . PHE A 1 147 ? -5.628 -10.624 17.816 1.00 79.69 147 PHE A N 1
ATOM 1183 C CA . PHE A 1 147 ? -5.244 -11.961 17.363 1.00 79.69 147 PHE A CA 1
ATOM 1184 C C . PHE A 1 147 ? -5.040 -11.987 15.845 1.00 79.69 147 PHE A C 1
ATOM 1186 O O . PHE A 1 147 ? -3.977 -12.392 15.378 1.00 79.69 147 PHE A O 1
ATOM 1193 N N . PHE A 1 148 ? -6.018 -11.488 15.080 1.00 78.56 148 PHE A N 1
ATOM 1194 C CA . PHE A 1 148 ? -5.898 -11.386 13.625 1.00 78.56 148 PHE A CA 1
ATOM 1195 C C . PHE A 1 148 ? -4.729 -10.498 13.208 1.00 78.56 148 PHE A C 1
ATOM 1197 O O . PHE A 1 148 ? -4.018 -10.849 12.274 1.00 78.56 148 PHE A O 1
ATOM 1204 N N . ASN A 1 149 ? -4.472 -9.405 13.930 1.00 80.75 149 ASN A N 1
ATOM 1205 C CA . ASN A 1 149 ? -3.316 -8.558 13.669 1.00 80.75 149 ASN A CA 1
ATOM 1206 C C . ASN A 1 149 ? -1.996 -9.328 13.821 1.00 80.75 149 ASN A C 1
ATOM 1208 O O . ASN A 1 149 ? -1.145 -9.287 12.937 1.00 80.75 149 ASN A O 1
ATOM 1212 N N . GLY A 1 150 ? -1.849 -10.097 14.905 1.00 77.62 150 GLY A N 1
ATOM 1213 C CA . GLY A 1 150 ? -0.679 -10.953 15.120 1.00 77.62 150 GLY A CA 1
ATOM 1214 C C . GLY A 1 150 ? -0.471 -11.962 13.989 1.00 77.62 150 GLY A C 1
ATOM 1215 O O . GLY A 1 150 ? 0.650 -12.107 13.496 1.00 77.62 150 GLY A O 1
ATOM 1216 N N . VAL A 1 151 ? -1.555 -12.601 13.534 1.00 75.69 151 VAL A N 1
ATOM 1217 C CA . VAL A 1 151 ? -1.536 -13.528 12.392 1.00 75.69 151 VAL A CA 1
ATOM 1218 C C . VAL A 1 151 ? -1.157 -12.812 11.094 1.00 75.69 151 VAL A C 1
ATOM 1220 O O . VAL A 1 151 ? -0.321 -13.322 10.356 1.00 75.69 151 VAL A O 1
ATOM 1223 N N . LEU A 1 152 ? -1.705 -11.623 10.826 1.00 81.81 152 LEU A N 1
ATOM 1224 C CA . LEU A 1 152 ? -1.387 -10.843 9.626 1.00 81.81 152 LEU A CA 1
ATOM 1225 C C . LEU A 1 152 ? 0.101 -10.496 9.545 1.00 81.81 152 LEU A C 1
ATOM 1227 O O . LEU A 1 152 ? 0.692 -10.668 8.485 1.00 81.81 152 LEU A O 1
ATOM 1231 N N . TYR A 1 153 ? 0.731 -10.089 10.649 1.00 86.19 153 TYR A N 1
ATOM 1232 C CA . TYR A 1 153 ? 2.181 -9.861 10.659 1.00 86.19 153 TYR A CA 1
ATOM 1233 C C . TYR A 1 153 ? 2.989 -11.152 10.509 1.00 86.19 153 TYR A C 1
ATOM 1235 O O . TYR A 1 153 ? 4.015 -11.147 9.838 1.00 86.19 153 TYR A O 1
ATOM 1243 N N . ALA A 1 154 ? 2.534 -12.273 11.076 1.00 80.75 154 ALA A N 1
ATOM 1244 C CA . ALA A 1 154 ? 3.197 -13.560 10.858 1.00 80.75 154 ALA A CA 1
ATOM 1245 C C . ALA A 1 154 ? 3.130 -13.992 9.379 1.00 80.75 154 ALA A C 1
ATOM 1247 O O . ALA A 1 154 ? 4.115 -14.484 8.833 1.00 80.75 154 ALA A O 1
ATOM 1248 N N . LEU A 1 155 ? 1.998 -13.755 8.711 1.00 75.81 155 LEU A N 1
ATOM 1249 C CA . LEU A 1 155 ? 1.849 -13.986 7.273 1.00 75.81 155 LEU A CA 1
ATOM 1250 C C . LEU A 1 155 ? 2.685 -13.002 6.448 1.00 75.81 155 LEU A C 1
ATOM 1252 O O . LEU A 1 155 ? 3.331 -13.421 5.491 1.00 75.81 155 LEU A O 1
ATOM 1256 N N . ALA A 1 156 ? 2.725 -11.725 6.840 1.00 83.00 156 ALA A N 1
ATOM 1257 C CA . ALA A 1 156 ? 3.565 -10.716 6.201 1.00 83.00 156 ALA A CA 1
ATOM 1258 C C . ALA A 1 156 ? 5.046 -11.106 6.262 1.00 83.00 156 ALA A C 1
ATOM 1260 O O . ALA A 1 156 ? 5.748 -10.937 5.276 1.00 83.00 156 ALA A O 1
ATOM 1261 N N . LEU A 1 157 ? 5.502 -11.726 7.356 1.00 86.44 157 LEU A N 1
ATOM 1262 C CA . LEU A 1 157 ? 6.861 -12.258 7.448 1.00 86.44 157 LEU A CA 1
ATOM 1263 C C . LEU A 1 157 ? 7.133 -13.327 6.375 1.00 86.44 157 LEU A C 1
ATOM 1265 O O . LEU A 1 157 ? 8.167 -13.285 5.712 1.00 86.44 157 LEU A O 1
ATOM 1269 N N . GLY A 1 158 ? 6.197 -14.261 6.176 1.00 77.69 158 GLY A N 1
ATOM 1270 C CA . GLY A 1 158 ? 6.282 -15.262 5.107 1.00 77.69 158 GLY A CA 1
ATOM 1271 C C . GLY A 1 158 ? 6.288 -14.630 3.712 1.00 77.69 158 GLY A C 1
ATOM 1272 O O . GLY A 1 158 ? 7.078 -15.026 2.856 1.00 77.69 158 GLY A O 1
ATOM 1273 N N . LEU A 1 159 ? 5.466 -13.597 3.514 1.00 82.31 159 LEU A N 1
ATOM 1274 C CA . LEU A 1 159 ? 5.438 -12.800 2.288 1.00 82.31 159 LEU A CA 1
ATOM 1275 C C . LEU A 1 159 ? 6.786 -12.101 2.040 1.00 82.31 159 LEU A C 1
ATOM 1277 O O . LEU A 1 159 ? 7.278 -12.101 0.918 1.00 82.31 159 LEU A O 1
ATOM 1281 N N . GLY A 1 160 ? 7.418 -11.572 3.089 1.00 85.50 160 GLY A N 1
ATOM 1282 C CA . GLY A 1 160 ? 8.737 -10.946 3.015 1.00 85.50 160 GLY A CA 1
ATOM 1283 C C . GLY A 1 160 ? 9.822 -11.911 2.556 1.00 85.50 160 GLY A C 1
ATOM 1284 O O . GLY A 1 160 ? 10.623 -11.565 1.696 1.00 85.50 160 GLY A O 1
ATOM 1285 N N . PHE A 1 161 ? 9.820 -13.154 3.047 1.00 85.50 161 PHE A N 1
ATOM 1286 C CA . PHE A 1 161 ? 10.750 -14.176 2.552 1.00 85.50 161 PHE A CA 1
ATOM 1287 C C . PHE A 1 161 ? 10.498 -14.557 1.091 1.00 85.50 161 PHE A C 1
ATOM 1289 O O . PHE A 1 161 ? 11.453 -14.820 0.359 1.00 85.50 161 PHE A O 1
ATOM 1296 N N . TYR A 1 162 ? 9.238 -14.561 0.652 1.00 84.12 162 TYR A N 1
ATOM 1297 C CA . TYR A 1 162 ? 8.906 -14.752 -0.758 1.00 84.12 162 TYR A CA 1
ATOM 1298 C C . TYR A 1 162 ? 9.466 -13.614 -1.627 1.00 84.12 162 TYR A C 1
ATOM 1300 O O . TYR A 1 162 ? 10.153 -13.889 -2.609 1.00 84.12 162 TYR A O 1
ATOM 1308 N N . PHE A 1 163 ? 9.254 -12.352 -1.238 1.00 84.56 163 PHE A N 1
ATOM 1309 C CA . PHE A 1 163 ? 9.794 -11.194 -1.960 1.00 84.56 163 PHE A CA 1
ATOM 1310 C C . PHE A 1 163 ? 11.326 -11.146 -1.937 1.00 84.56 163 PHE A C 1
ATOM 1312 O O . PHE A 1 163 ? 11.929 -10.874 -2.969 1.00 84.56 163 PHE A O 1
ATOM 1319 N N . LEU A 1 164 ? 11.962 -11.528 -0.826 1.00 85.75 164 LEU A N 1
ATOM 1320 C CA . LEU A 1 164 ? 13.418 -11.670 -0.751 1.00 85.75 164 LEU A CA 1
ATOM 1321 C C . LEU A 1 164 ? 13.930 -12.750 -1.714 1.00 85.75 164 LEU A C 1
ATOM 1323 O O . LEU A 1 164 ? 14.970 -12.592 -2.348 1.00 85.75 164 LEU A O 1
ATOM 1327 N N . SER A 1 165 ? 13.210 -13.868 -1.842 1.00 84.06 165 SER A N 1
ATOM 1328 C CA . SER A 1 165 ? 13.555 -14.901 -2.823 1.00 84.06 165 SER A CA 1
ATOM 1329 C C . SER A 1 165 ? 13.381 -14.406 -4.258 1.00 84.06 165 SER A C 1
ATOM 1331 O O . SER A 1 165 ? 14.187 -14.765 -5.113 1.00 84.06 165 SER A O 1
ATOM 1333 N N . LEU A 1 166 ? 12.338 -13.618 -4.527 1.00 81.88 166 LEU A N 1
ATOM 1334 C CA . LEU A 1 166 ? 12.093 -13.024 -5.839 1.00 81.88 166 LEU A CA 1
ATOM 1335 C C . LEU A 1 166 ? 13.211 -12.042 -6.213 1.00 81.88 166 LEU A C 1
ATOM 1337 O O . LEU A 1 166 ? 13.756 -12.141 -7.309 1.00 81.88 166 LEU A O 1
ATOM 1341 N N . ASP A 1 167 ? 13.600 -11.171 -5.284 1.00 84.25 167 ASP A N 1
ATOM 1342 C CA . ASP A 1 167 ? 14.707 -10.229 -5.455 1.00 84.25 167 ASP A CA 1
ATOM 1343 C C . ASP A 1 167 ? 16.035 -10.951 -5.745 1.00 84.25 167 ASP A C 1
ATOM 1345 O O . ASP A 1 167 ? 16.715 -10.671 -6.732 1.00 84.25 167 ASP A O 1
ATOM 1349 N N . ASN A 1 168 ? 16.346 -12.002 -4.979 1.00 84.56 168 ASN A N 1
ATOM 1350 C CA . ASN A 1 168 ? 17.529 -12.832 -5.218 1.00 84.56 168 ASN A CA 1
ATOM 1351 C C . ASN A 1 168 ? 17.553 -13.468 -6.617 1.00 84.56 168 ASN A C 1
ATOM 1353 O O . ASN A 1 168 ? 18.622 -13.576 -7.222 1.00 84.56 168 ASN A O 1
ATOM 1357 N N . ASN A 1 169 ? 16.395 -13.895 -7.125 1.00 83.94 169 ASN A N 1
ATOM 1358 C CA . ASN A 1 169 ? 16.283 -14.482 -8.459 1.00 83.94 169 ASN A CA 1
ATOM 1359 C C . ASN A 1 169 ? 16.487 -13.426 -9.552 1.00 83.94 169 ASN A C 1
ATOM 1361 O O . ASN A 1 169 ? 17.228 -13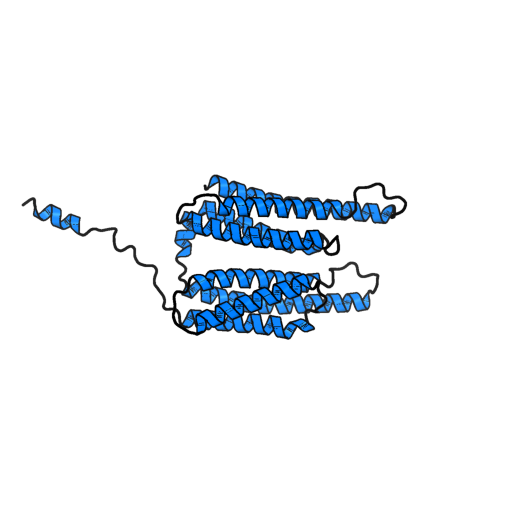.681 -10.499 1.00 83.94 169 ASN A O 1
ATOM 1365 N N . ILE A 1 170 ? 15.906 -12.233 -9.386 1.00 81.62 170 ILE A N 1
ATOM 1366 C CA . ILE A 1 170 ? 16.100 -11.097 -10.299 1.00 81.62 170 ILE A CA 1
ATOM 1367 C C . ILE A 1 170 ? 17.580 -10.706 -10.354 1.00 81.62 170 ILE A C 1
ATOM 1369 O O . ILE A 1 170 ? 18.135 -10.537 -11.438 1.00 81.62 170 ILE A O 1
ATOM 1373 N N . LEU A 1 171 ? 18.252 -10.623 -9.203 1.00 82.50 171 LEU A N 1
ATOM 1374 C CA . LEU A 1 171 ? 19.686 -10.328 -9.129 1.00 82.50 171 LEU A CA 1
ATOM 1375 C C . LEU A 1 171 ? 20.537 -11.387 -9.839 1.00 82.50 171 LEU A C 1
ATOM 1377 O O . LEU A 1 171 ? 21.458 -11.045 -10.583 1.00 82.50 171 LEU A O 1
ATOM 1381 N N . ALA A 1 172 ? 20.225 -12.668 -9.634 1.00 84.69 172 ALA A N 1
ATOM 1382 C CA . ALA A 1 172 ? 20.926 -13.763 -10.298 1.00 84.69 172 ALA A CA 1
ATOM 1383 C C . ALA A 1 172 ? 20.716 -13.738 -11.821 1.00 84.69 172 ALA A C 1
ATOM 1385 O O . ALA A 1 172 ? 21.649 -13.992 -12.585 1.00 84.69 172 ALA A O 1
ATOM 1386 N N . GLU A 1 173 ? 19.509 -13.403 -12.273 1.00 81.75 173 GLU A N 1
ATOM 1387 C CA . GLU A 1 173 ? 19.178 -13.346 -13.693 1.00 81.75 173 GLU A CA 1
ATOM 1388 C C . GLU A 1 173 ? 19.782 -12.119 -14.385 1.00 81.75 173 GLU A C 1
ATOM 1390 O O . GLU A 1 173 ? 20.352 -12.265 -15.467 1.00 81.75 173 GLU A O 1
ATOM 1395 N N . LYS A 1 174 ? 19.794 -10.953 -13.727 1.00 80.94 174 LYS A N 1
ATOM 1396 C CA . LYS A 1 174 ? 20.541 -9.766 -14.178 1.00 80.94 174 LYS A CA 1
ATOM 1397 C C . LYS A 1 174 ? 22.036 -10.041 -14.295 1.00 80.94 174 LYS A C 1
ATOM 1399 O O . LYS A 1 174 ? 22.647 -9.667 -15.289 1.00 80.94 174 LYS A O 1
ATOM 1404 N N . ALA A 1 175 ? 22.625 -10.748 -13.329 1.00 85.38 175 ALA A N 1
ATOM 1405 C CA . ALA A 1 175 ? 24.031 -11.141 -13.404 1.00 85.38 175 ALA A CA 1
ATOM 1406 C C . ALA A 1 175 ? 24.320 -12.102 -14.575 1.00 85.38 175 ALA A C 1
ATOM 1408 O O . ALA A 1 175 ? 25.424 -12.088 -15.117 1.00 85.38 175 ALA A O 1
ATOM 1409 N N . ARG A 1 176 ? 23.342 -12.929 -14.975 1.00 85.31 176 ARG A N 1
ATOM 1410 C CA . ARG A 1 176 ? 23.465 -13.868 -16.103 1.00 85.31 176 ARG A CA 1
ATOM 1411 C C . ARG A 1 176 ? 23.263 -13.195 -17.463 1.00 85.31 176 ARG A C 1
ATOM 1413 O O . ARG A 1 176 ? 23.976 -13.529 -18.403 1.00 85.31 176 ARG A O 1
ATOM 1420 N N . LEU A 1 177 ? 22.253 -12.336 -17.583 1.00 82.56 177 LEU A N 1
ATOM 1421 C CA . LEU A 1 177 ? 21.800 -11.764 -18.857 1.00 82.56 177 LEU A CA 1
ATOM 1422 C C . LEU A 1 177 ? 22.397 -10.378 -19.147 1.00 82.56 177 LEU A C 1
ATOM 1424 O O . LEU A 1 177 ? 22.414 -9.964 -20.304 1.00 82.56 177 LEU A O 1
ATOM 1428 N N . GLY A 1 178 ? 22.922 -9.681 -18.136 1.00 81.38 178 GLY A N 1
ATOM 1429 C CA . GLY A 1 178 ? 23.500 -8.348 -18.291 1.00 81.38 178 GLY A CA 1
ATOM 1430 C C . GLY A 1 178 ? 22.490 -7.361 -18.874 1.00 81.38 178 GLY A C 1
ATOM 1431 O O . GLY A 1 178 ? 21.372 -7.243 -18.378 1.00 81.38 178 GLY A O 1
ATOM 1432 N N . GLU A 1 179 ? 22.881 -6.681 -19.950 1.00 72.75 179 GLU A N 1
ATOM 1433 C CA . GLU A 1 179 ? 22.050 -5.697 -20.662 1.00 72.75 179 GLU A CA 1
ATOM 1434 C C . GLU A 1 179 ? 20.836 -6.313 -21.380 1.00 72.75 179 GLU A C 1
ATOM 1436 O O . GLU A 1 179 ? 19.922 -5.590 -21.752 1.00 72.75 179 GLU A O 1
ATOM 1441 N N . LEU A 1 180 ? 20.783 -7.641 -21.541 1.00 73.06 180 LEU A N 1
ATOM 1442 C CA . LEU A 1 180 ? 19.661 -8.348 -22.179 1.00 73.06 180 LEU A CA 1
ATOM 1443 C C . LEU A 1 180 ? 18.527 -8.698 -21.198 1.00 73.06 180 LEU A C 1
ATOM 1445 O O . LEU A 1 180 ? 17.636 -9.480 -21.527 1.00 73.06 180 LEU A O 1
ATOM 1449 N N . TYR A 1 181 ? 18.583 -8.202 -19.961 1.00 71.19 181 TYR A N 1
ATOM 1450 C CA . TYR A 1 181 ? 17.536 -8.439 -18.974 1.00 71.19 181 TYR A CA 1
ATOM 1451 C C . TYR A 1 181 ? 16.362 -7.465 -19.171 1.00 71.19 181 TYR A C 1
ATOM 1453 O O . TYR A 1 181 ? 16.461 -6.296 -18.814 1.00 71.19 181 TYR A O 1
ATOM 1461 N N . GLU A 1 182 ? 15.229 -7.975 -19.656 1.00 67.00 182 GLU A N 1
ATOM 1462 C CA . GLU A 1 182 ? 13.955 -7.238 -19.811 1.00 67.00 182 GLU A CA 1
ATOM 1463 C C . GLU A 1 182 ? 12.926 -7.571 -18.705 1.00 67.00 182 GLU A C 1
ATOM 1465 O O . GLU A 1 182 ? 11.739 -7.270 -18.815 1.00 67.00 182 GLU A O 1
ATOM 1470 N N . GLY A 1 183 ? 13.351 -8.270 -17.646 1.00 65.50 183 GLY A N 1
ATOM 1471 C CA . GLY A 1 183 ? 12.467 -8.686 -16.554 1.00 65.50 183 GLY A CA 1
ATOM 1472 C C . GLY A 1 183 ? 12.131 -7.561 -15.563 1.00 65.50 183 GLY A C 1
ATOM 1473 O O . GLY A 1 183 ? 12.518 -6.409 -15.735 1.00 65.50 183 GLY A O 1
ATOM 1474 N N . LEU A 1 184 ? 11.446 -7.912 -14.468 1.00 63.12 184 LEU A N 1
ATOM 1475 C CA . LEU A 1 184 ? 11.055 -6.980 -13.395 1.00 63.12 184 LEU A CA 1
ATOM 1476 C C . LEU A 1 184 ? 12.233 -6.134 -12.882 1.00 63.12 184 LEU A C 1
ATOM 1478 O O . LEU A 1 184 ? 13.348 -6.653 -12.723 1.00 63.12 184 LEU A O 1
ATOM 1482 N N . SER A 1 185 ? 11.977 -4.858 -12.565 1.00 68.12 185 SER A N 1
ATOM 1483 C CA . SER A 1 185 ? 12.999 -3.988 -11.979 1.00 68.12 185 SER A CA 1
ATOM 1484 C C . SER A 1 185 ? 13.525 -4.552 -10.661 1.00 68.12 185 SER A C 1
ATOM 1486 O O . SER A 1 185 ? 12.864 -5.325 -9.965 1.00 68.12 185 SER A O 1
ATOM 1488 N N . ARG A 1 186 ? 14.756 -4.158 -10.312 1.00 66.75 186 ARG A N 1
ATOM 1489 C CA . ARG A 1 186 ? 15.395 -4.606 -9.064 1.00 66.75 186 ARG A CA 1
ATOM 1490 C C . ARG A 1 186 ? 14.630 -4.097 -7.836 1.00 66.75 186 ARG A C 1
ATOM 1492 O O . ARG A 1 186 ? 14.651 -4.739 -6.800 1.00 66.75 186 ARG A O 1
ATOM 1499 N N . HIS A 1 187 ? 13.953 -2.960 -7.953 1.00 69.75 187 HIS A N 1
ATOM 1500 C CA . HIS A 1 187 ? 13.325 -2.293 -6.816 1.00 69.75 187 HIS A CA 1
ATOM 1501 C C . HIS A 1 187 ? 11.886 -2.760 -6.575 1.00 69.75 187 HIS A C 1
ATOM 1503 O O . HIS A 1 187 ? 11.352 -2.577 -5.481 1.00 69.75 187 HIS A O 1
ATOM 1509 N N . PHE A 1 188 ? 11.267 -3.414 -7.560 1.00 73.31 188 PHE A N 1
ATOM 1510 C CA . PHE A 1 188 ? 9.877 -3.851 -7.482 1.00 73.31 188 PHE A CA 1
ATOM 1511 C C . PHE A 1 188 ? 9.568 -4.769 -6.278 1.00 73.31 188 PHE A C 1
ATOM 1513 O O . PHE A 1 188 ? 8.621 -4.458 -5.545 1.00 73.31 188 PHE A O 1
ATOM 1520 N N . PRO A 1 189 ? 10.317 -5.862 -6.004 1.00 77.75 189 PRO A N 1
ATOM 1521 C CA . PRO A 1 189 ? 10.005 -6.754 -4.883 1.00 77.75 189 PRO A CA 1
ATOM 1522 C C . PRO A 1 189 ? 10.073 -6.048 -3.525 1.00 77.75 189 PRO A C 1
ATOM 1524 O O . PRO A 1 189 ? 9.187 -6.220 -2.684 1.00 77.75 189 PRO A O 1
ATOM 1527 N N . GLU A 1 190 ? 11.108 -5.231 -3.330 1.00 79.31 190 GLU A N 1
ATOM 1528 C CA . GLU A 1 190 ? 11.356 -4.516 -2.082 1.00 79.31 190 GLU A CA 1
ATOM 1529 C C . GLU A 1 190 ? 10.306 -3.428 -1.845 1.00 79.31 190 GLU A C 1
ATOM 1531 O O . GLU A 1 190 ? 9.627 -3.436 -0.813 1.00 79.31 190 GLU A O 1
ATOM 1536 N N . ASN A 1 191 ? 10.097 -2.548 -2.828 1.00 76.25 191 ASN A N 1
ATOM 1537 C CA . ASN A 1 191 ? 9.124 -1.461 -2.727 1.00 76.25 191 ASN A CA 1
ATOM 1538 C C . ASN A 1 191 ? 7.714 -2.007 -2.491 1.00 76.25 191 ASN A C 1
ATOM 1540 O O . ASN A 1 191 ? 6.998 -1.522 -1.612 1.00 76.25 191 ASN A O 1
ATOM 1544 N N . THR A 1 192 ? 7.336 -3.074 -3.200 1.00 77.06 192 THR A N 1
ATOM 1545 C CA . THR A 1 192 ? 6.032 -3.725 -3.019 1.00 77.06 192 THR A CA 1
ATOM 1546 C C . THR A 1 192 ? 5.870 -4.253 -1.596 1.00 77.06 192 THR A C 1
ATOM 1548 O O . THR A 1 192 ? 4.836 -4.038 -0.957 1.00 77.06 192 THR A O 1
ATOM 1551 N N . TYR A 1 193 ? 6.892 -4.919 -1.058 1.00 83.00 193 TYR A N 1
ATOM 1552 C CA . TYR A 1 193 ? 6.826 -5.474 0.288 1.00 83.00 193 TYR A CA 1
ATOM 1553 C C . TYR A 1 193 ? 6.759 -4.386 1.372 1.00 83.00 193 TYR A C 1
ATOM 1555 O O . TYR A 1 193 ? 5.900 -4.445 2.260 1.00 83.00 193 TYR A O 1
ATOM 1563 N N . HIS A 1 194 ? 7.600 -3.355 1.283 1.00 82.88 194 HIS A N 1
ATOM 1564 C CA . HIS A 1 194 ? 7.588 -2.239 2.234 1.00 82.88 194 HIS A CA 1
ATOM 1565 C C . HIS A 1 194 ? 6.305 -1.414 2.156 1.00 82.88 194 HIS A C 1
ATOM 1567 O O . HIS A 1 194 ? 5.806 -0.952 3.187 1.00 82.88 194 HIS A O 1
ATOM 1573 N N . PHE A 1 195 ? 5.706 -1.304 0.972 1.00 78.06 195 PHE A N 1
ATOM 1574 C CA . PHE A 1 195 ? 4.393 -0.697 0.800 1.00 78.06 195 PHE A CA 1
ATOM 1575 C C . PHE A 1 195 ? 3.297 -1.475 1.548 1.00 78.06 195 PHE A C 1
ATOM 1577 O O . PHE A 1 195 ? 2.512 -0.888 2.302 1.00 78.06 195 PHE A O 1
ATOM 1584 N N . ILE A 1 196 ? 3.286 -2.809 1.435 1.00 79.62 196 ILE A N 1
ATOM 1585 C CA . ILE A 1 196 ? 2.364 -3.677 2.189 1.00 79.62 196 ILE A CA 1
ATOM 1586 C C . ILE A 1 196 ? 2.556 -3.489 3.702 1.00 79.62 196 ILE A C 1
ATOM 1588 O O . ILE A 1 196 ? 1.579 -3.324 4.441 1.00 79.62 196 ILE A O 1
ATOM 1592 N N . LEU A 1 197 ? 3.805 -3.467 4.178 1.00 84.94 197 LEU A N 1
ATOM 1593 C CA . LEU A 1 197 ? 4.115 -3.261 5.596 1.00 84.94 197 LEU A CA 1
ATOM 1594 C C . LEU A 1 197 ? 3.705 -1.868 6.098 1.00 84.94 197 LEU A C 1
ATOM 1596 O O . LEU A 1 197 ? 3.187 -1.749 7.215 1.00 84.94 197 LEU A O 1
ATOM 1600 N N . ALA A 1 198 ? 3.872 -0.820 5.289 1.00 82.31 198 ALA A N 1
ATOM 1601 C CA . ALA A 1 198 ? 3.402 0.524 5.615 1.00 82.31 198 ALA A CA 1
ATOM 1602 C C . ALA A 1 198 ? 1.878 0.536 5.824 1.00 82.31 198 ALA A C 1
ATOM 1604 O O . ALA A 1 198 ? 1.387 1.062 6.821 1.00 82.31 198 ALA A O 1
ATOM 1605 N N . ILE A 1 199 ? 1.111 -0.129 4.960 1.00 74.56 199 ILE A N 1
ATOM 1606 C CA . ILE A 1 199 ? -0.350 -0.200 5.112 1.00 74.56 199 ILE A CA 1
ATOM 1607 C C . ILE A 1 199 ? -0.747 -0.993 6.364 1.00 74.56 199 ILE A C 1
ATOM 1609 O O . ILE A 1 199 ? -1.583 -0.531 7.151 1.00 74.56 199 ILE A O 1
ATOM 1613 N N . LEU A 1 200 ? -0.126 -2.155 6.592 1.00 82.62 200 LEU A N 1
ATOM 1614 C CA . LEU A 1 200 ? -0.390 -2.983 7.775 1.00 82.62 200 LEU A CA 1
ATOM 1615 C C . LEU A 1 200 ? -0.089 -2.230 9.079 1.00 82.62 200 LEU A C 1
ATOM 1617 O O . LEU A 1 200 ? -0.880 -2.285 10.028 1.00 82.62 200 LEU A O 1
ATOM 1621 N N . THR A 1 201 ? 1.026 -1.494 9.126 1.00 85.38 201 THR A N 1
ATOM 1622 C CA . THR A 1 201 ? 1.424 -0.696 10.300 1.00 85.38 201 THR A CA 1
ATOM 1623 C C . THR A 1 201 ? 0.437 0.404 10.608 1.00 85.38 201 THR A C 1
ATOM 1625 O O . THR A 1 201 ? 0.062 0.557 11.774 1.00 85.38 201 THR A O 1
ATOM 1628 N N . VAL A 1 202 ? -0.093 1.101 9.603 1.00 76.81 202 VAL A N 1
ATOM 1629 C CA . VAL A 1 202 ? -1.102 2.109 9.912 1.00 76.81 202 VAL A CA 1
ATOM 1630 C C . VAL A 1 202 ? -2.448 1.499 10.302 1.00 76.81 202 VAL A C 1
ATOM 1632 O O . VAL A 1 202 ? -3.053 1.959 11.274 1.00 76.81 202 VAL A O 1
ATOM 1635 N N . GLY A 1 203 ? -2.898 0.425 9.642 1.00 73.56 203 GLY A N 1
ATOM 1636 C CA . GLY A 1 203 ? -4.100 -0.306 10.067 1.00 73.56 203 GLY A CA 1
ATOM 1637 C C . GLY A 1 203 ? -4.023 -0.727 11.542 1.00 73.56 203 GLY A C 1
ATOM 1638 O O . GLY A 1 203 ? -4.971 -0.539 12.314 1.00 73.56 203 GLY A O 1
ATOM 1639 N N . SER A 1 204 ? -2.844 -1.179 11.964 1.00 81.75 204 SER A N 1
ATOM 1640 C CA . SER A 1 204 ? -2.541 -1.538 13.351 1.00 81.75 204 SER A CA 1
ATOM 1641 C C . SER A 1 204 ? -2.511 -0.342 14.304 1.00 81.75 204 SER A C 1
ATOM 1643 O O . SER A 1 204 ? -3.011 -0.446 15.425 1.00 81.75 204 SER A O 1
ATOM 1645 N N . LEU A 1 205 ? -1.991 0.818 13.882 1.00 79.94 205 LEU A N 1
ATOM 1646 C CA . LEU A 1 205 ? -2.024 2.051 14.686 1.00 79.94 205 LEU A CA 1
ATOM 1647 C C . LEU A 1 205 ? -3.466 2.477 14.990 1.00 79.94 205 LEU A C 1
ATOM 1649 O O . LEU A 1 205 ? -3.778 2.867 16.121 1.00 79.94 205 LEU A O 1
ATOM 1653 N N . PHE A 1 206 ? -4.372 2.354 14.015 1.00 75.81 206 PHE A N 1
ATOM 1654 C CA . PHE A 1 206 ? -5.799 2.615 14.226 1.00 75.81 206 PHE A CA 1
ATOM 1655 C C . PHE A 1 206 ? -6.432 1.637 15.214 1.00 75.81 206 PHE A C 1
ATOM 1657 O O . PHE A 1 206 ? -7.228 2.059 16.061 1.00 75.81 206 PHE A O 1
ATOM 1664 N N . LEU A 1 207 ? -6.064 0.355 15.151 1.00 74.12 207 LEU A N 1
ATOM 1665 C CA . LEU A 1 207 ? -6.499 -0.636 16.133 1.00 74.12 207 LEU A CA 1
ATOM 1666 C C . LEU A 1 207 ? -5.984 -0.281 17.539 1.00 74.12 207 LEU A C 1
ATOM 1668 O O . LEU A 1 207 ? -6.751 -0.295 18.505 1.00 74.12 207 LEU A O 1
ATOM 1672 N N . GLY A 1 208 ? -4.721 0.140 17.635 1.00 68.25 208 GLY A N 1
ATOM 1673 C CA . GLY A 1 208 ? -4.066 0.583 18.864 1.00 68.25 208 GLY A CA 1
ATOM 1674 C C . GLY A 1 208 ? -4.783 1.735 19.570 1.00 68.25 208 GLY A C 1
ATOM 1675 O O . GLY A 1 208 ? -4.856 1.739 20.799 1.00 68.25 208 GLY A O 1
ATOM 1676 N N . ARG A 1 209 ? -5.378 2.680 18.827 1.00 70.44 209 ARG A N 1
ATOM 1677 C CA . ARG A 1 209 ? -6.152 3.807 19.396 1.00 70.44 209 ARG A CA 1
ATOM 1678 C C . ARG A 1 209 ? -7.437 3.378 20.111 1.00 70.44 209 ARG A C 1
ATOM 1680 O O . ARG A 1 209 ? -7.967 4.144 20.912 1.00 70.44 209 ARG A O 1
ATOM 1687 N N . ARG A 1 210 ? -7.963 2.180 19.825 1.00 68.31 210 ARG A N 1
ATOM 1688 C CA . ARG A 1 210 ? -9.184 1.659 20.470 1.00 68.31 210 ARG A CA 1
ATOM 1689 C C . ARG A 1 210 ? -8.919 1.058 21.851 1.00 68.31 210 ARG A C 1
ATOM 1691 O O . ARG A 1 210 ? -9.872 0.812 22.590 1.00 68.31 210 ARG A O 1
ATOM 1698 N N . ILE A 1 211 ? -7.656 0.842 22.220 1.00 68.81 211 ILE A N 1
ATOM 1699 C CA . ILE A 1 211 ? -7.300 0.369 23.555 1.00 68.81 211 ILE A CA 1
ATOM 1700 C C . ILE A 1 211 ? -7.386 1.532 24.546 1.00 68.81 211 ILE A C 1
ATOM 1702 O O . ILE A 1 211 ? -6.635 2.500 24.464 1.00 68.81 211 ILE A O 1
ATOM 1706 N N . LYS A 1 212 ? -8.273 1.408 25.535 1.00 63.16 212 LYS A N 1
ATOM 1707 C CA . LYS A 1 212 ? -8.301 2.267 26.725 1.00 63.16 212 LYS A CA 1
ATOM 1708 C C . LYS A 1 212 ? -7.718 1.473 27.892 1.00 63.16 212 LYS A C 1
ATOM 1710 O O . LYS A 1 212 ? -8.452 0.769 28.578 1.00 63.16 212 LYS A O 1
ATOM 1715 N N . GLY A 1 213 ? -6.400 1.512 28.079 1.00 58.78 213 GLY A N 1
ATOM 1716 C CA . GLY A 1 213 ? -5.732 0.694 29.095 1.00 58.78 213 GLY A CA 1
ATOM 1717 C C . GLY A 1 213 ? -4.475 1.343 29.664 1.00 58.78 213 GLY A C 1
ATOM 1718 O O . GLY A 1 213 ? -3.755 2.031 28.952 1.00 58.78 213 GLY A O 1
ATOM 1719 N N . LYS A 1 214 ? -4.211 1.097 30.956 1.00 57.59 214 LYS A N 1
ATOM 1720 C CA . LYS A 1 214 ? -3.026 1.590 31.688 1.00 57.59 214 LYS A CA 1
ATOM 1721 C C . LYS A 1 214 ? -1.801 0.665 31.579 1.00 57.59 214 LYS A C 1
ATOM 1723 O O . LYS A 1 214 ? -0.759 0.981 32.140 1.00 57.59 214 LYS A O 1
ATOM 1728 N N . ALA A 1 215 ? -1.921 -0.490 30.919 1.00 70.38 215 ALA A N 1
ATOM 1729 C CA . ALA A 1 215 ? -0.818 -1.444 30.830 1.00 70.38 215 ALA A CA 1
ATOM 1730 C C . ALA A 1 215 ? 0.293 -0.907 29.916 1.00 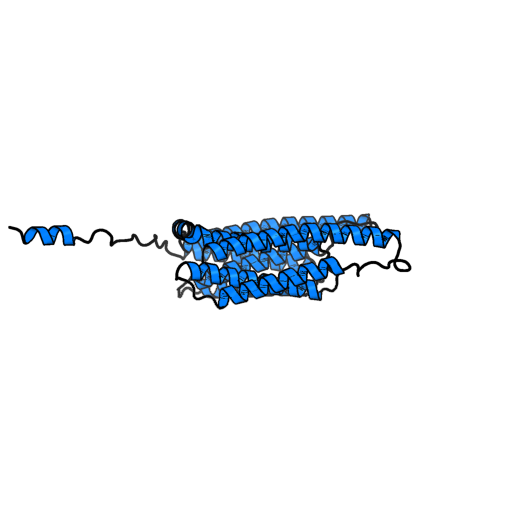70.38 215 ALA A C 1
ATOM 1732 O O . ALA A 1 215 ? 0.022 -0.481 28.794 1.00 70.38 215 ALA A O 1
ATOM 1733 N N . LEU A 1 216 ? 1.541 -0.985 30.388 1.00 78.44 216 LEU A N 1
ATOM 1734 C CA . LEU A 1 216 ? 2.740 -0.472 29.709 1.00 78.44 216 LEU A CA 1
ATOM 1735 C C . LEU A 1 216 ? 2.937 -1.053 28.296 1.00 78.44 216 LEU A C 1
ATOM 1737 O O . LEU A 1 216 ? 3.534 -0.418 27.433 1.00 78.44 216 LEU A O 1
ATOM 1741 N N . ILE A 1 217 ? 2.393 -2.242 28.032 1.00 80.31 217 ILE A N 1
ATOM 1742 C CA . ILE A 1 217 ? 2.517 -2.918 26.738 1.00 80.31 217 ILE A CA 1
ATOM 1743 C C . ILE A 1 217 ? 1.821 -2.173 25.587 1.00 80.31 217 ILE A C 1
ATOM 1745 O O . ILE A 1 217 ? 2.275 -2.237 24.447 1.00 80.31 217 ILE A O 1
ATOM 1749 N N . TYR A 1 218 ? 0.750 -1.429 25.878 1.00 79.88 218 TYR A N 1
ATOM 1750 C CA . TYR A 1 218 ? -0.028 -0.705 24.873 1.00 79.88 218 TYR A CA 1
ATOM 1751 C C . TYR A 1 218 ? 0.719 0.493 24.266 1.00 79.88 218 TYR A C 1
ATOM 1753 O O . TYR A 1 218 ? 0.813 0.546 23.037 1.00 79.88 218 TYR A O 1
ATOM 1761 N N . PRO A 1 219 ? 1.287 1.432 25.055 1.00 80.88 219 PRO A N 1
ATOM 1762 C CA . PRO A 1 219 ? 2.078 2.518 24.486 1.00 80.88 219 PRO A CA 1
ATOM 1763 C C . PRO A 1 219 ? 3.332 1.998 23.776 1.00 80.88 219 PRO A C 1
ATOM 1765 O O . PRO A 1 219 ? 3.663 2.512 22.714 1.00 80.88 219 PRO A O 1
ATOM 1768 N N . ILE A 1 220 ? 3.988 0.946 24.287 1.00 85.56 220 ILE A N 1
ATOM 1769 C CA . ILE A 1 220 ? 5.155 0.344 23.615 1.00 85.56 220 ILE A CA 1
ATOM 1770 C C . ILE A 1 220 ? 4.773 -0.179 22.225 1.00 85.56 220 ILE A C 1
ATOM 1772 O O . ILE A 1 220 ? 5.474 0.097 21.255 1.00 85.56 220 ILE A O 1
ATOM 1776 N N . HIS A 1 221 ? 3.644 -0.881 22.101 1.00 85.81 221 HIS A N 1
ATOM 1777 C CA . HIS A 1 221 ? 3.176 -1.373 20.807 1.00 85.81 221 HIS A CA 1
ATOM 1778 C C . HIS A 1 221 ? 2.841 -0.239 19.826 1.00 85.81 221 HIS A C 1
ATOM 1780 O O . HIS A 1 221 ? 3.175 -0.335 18.650 1.00 85.81 221 HIS A O 1
ATOM 1786 N N . GLN A 1 222 ? 2.232 0.857 20.293 1.00 84.25 222 GLN A N 1
ATOM 1787 C CA . GLN A 1 222 ? 1.965 2.022 19.439 1.00 84.25 222 GLN A CA 1
ATOM 1788 C C . GLN A 1 222 ? 3.258 2.688 18.947 1.00 84.25 222 GLN A C 1
ATOM 1790 O O . GLN A 1 222 ? 3.356 3.023 17.769 1.00 84.25 222 GLN A O 1
ATOM 1795 N N . TRP A 1 223 ? 4.260 2.839 19.819 1.00 83.81 223 TRP A N 1
ATOM 1796 C CA . TRP A 1 223 ? 5.573 3.367 19.433 1.00 83.81 223 TRP A CA 1
ATOM 1797 C C . TRP A 1 223 ? 6.298 2.451 18.450 1.00 83.81 223 TRP A C 1
ATOM 1799 O O . TRP A 1 223 ? 6.848 2.938 17.466 1.00 83.81 223 TRP A O 1
ATOM 1809 N N . LEU A 1 224 ? 6.250 1.136 18.669 1.00 89.31 224 LEU A N 1
ATOM 1810 C CA . LEU A 1 224 ? 6.797 0.148 17.741 1.00 89.31 224 LEU A CA 1
ATOM 1811 C C . LEU A 1 224 ? 6.159 0.275 16.355 1.00 89.31 224 LEU A C 1
ATOM 1813 O O . LEU A 1 224 ? 6.871 0.315 15.360 1.00 89.31 224 LEU A O 1
ATOM 1817 N N . LEU A 1 225 ? 4.831 0.374 16.287 1.00 87.44 225 LEU A N 1
ATOM 1818 C CA . LEU A 1 225 ? 4.112 0.533 15.025 1.00 87.44 225 LEU A CA 1
ATOM 1819 C C . LEU A 1 225 ? 4.441 1.856 14.324 1.00 87.44 225 LEU A C 1
ATOM 1821 O O . LEU A 1 225 ? 4.530 1.880 13.100 1.00 87.44 225 LEU A O 1
ATOM 1825 N N . LEU A 1 226 ? 4.645 2.940 15.080 1.00 83.88 226 LEU A N 1
ATOM 1826 C CA . LEU A 1 226 ? 5.070 4.226 14.525 1.00 83.88 226 LEU A CA 1
ATOM 1827 C C . LEU A 1 226 ? 6.492 4.143 13.956 1.00 83.88 226 LEU A C 1
ATOM 1829 O O . LEU A 1 226 ? 6.718 4.581 12.834 1.00 83.88 226 LEU A O 1
ATOM 1833 N N . LEU A 1 227 ? 7.430 3.549 14.701 1.00 84.19 227 LEU A N 1
ATOM 1834 C CA . LEU A 1 227 ? 8.795 3.302 14.228 1.00 84.19 227 LEU A CA 1
ATOM 1835 C C . LEU A 1 227 ? 8.792 2.419 12.981 1.00 84.19 227 LEU A C 1
ATOM 1837 O O . LEU A 1 227 ? 9.504 2.704 12.025 1.00 84.19 227 LEU A O 1
ATOM 1841 N N . PHE A 1 228 ? 7.960 1.380 12.973 1.00 89.88 228 PHE A N 1
ATOM 1842 C CA . PHE A 1 228 ? 7.855 0.471 11.845 1.00 89.88 228 PHE A CA 1
ATOM 1843 C C . PHE A 1 228 ? 7.257 1.168 10.615 1.00 89.88 228 PHE A C 1
ATOM 1845 O O . PHE A 1 228 ? 7.778 1.022 9.514 1.00 89.88 228 PHE A O 1
ATOM 1852 N N . PHE A 1 229 ? 6.224 1.993 10.789 1.00 85.50 229 PHE A N 1
ATOM 1853 C CA . PHE A 1 229 ? 5.690 2.828 9.713 1.00 85.50 229 PHE A CA 1
ATOM 1854 C C . PHE A 1 229 ? 6.756 3.776 9.144 1.00 85.50 229 PHE A C 1
ATOM 1856 O O . PHE A 1 229 ? 6.984 3.781 7.937 1.00 85.50 229 PHE A O 1
ATOM 1863 N N . LEU A 1 230 ? 7.449 4.527 10.009 1.00 80.81 230 LEU A N 1
ATOM 1864 C CA . LEU A 1 230 ? 8.498 5.466 9.600 1.00 80.81 230 LEU A CA 1
ATOM 1865 C C . LEU A 1 230 ? 9.637 4.764 8.859 1.00 80.81 230 LEU A C 1
ATOM 1867 O O . LEU A 1 230 ? 10.096 5.268 7.843 1.00 80.81 230 LEU A O 1
ATOM 1871 N N . TYR A 1 231 ? 10.055 3.590 9.331 1.00 85.44 231 TYR A N 1
ATOM 1872 C CA . TYR A 1 231 ? 11.050 2.769 8.651 1.00 85.44 231 TYR A CA 1
ATOM 1873 C C . TYR A 1 231 ? 10.617 2.410 7.223 1.00 85.44 231 TYR A C 1
ATOM 1875 O O . TYR A 1 231 ? 11.385 2.631 6.293 1.00 85.44 231 TYR A O 1
ATOM 1883 N N . ASN A 1 232 ? 9.384 1.929 7.026 1.00 81.25 232 ASN A N 1
ATOM 1884 C CA . ASN A 1 232 ? 8.902 1.591 5.683 1.00 81.25 232 ASN A CA 1
ATOM 1885 C C . ASN A 1 232 ? 8.830 2.827 4.775 1.00 81.25 232 ASN A C 1
ATOM 1887 O O . ASN A 1 232 ? 9.191 2.742 3.608 1.00 81.25 232 ASN A O 1
ATOM 1891 N N . VAL A 1 233 ? 8.426 3.985 5.310 1.00 77.06 233 VAL A N 1
ATOM 1892 C CA . VAL A 1 233 ? 8.441 5.251 4.559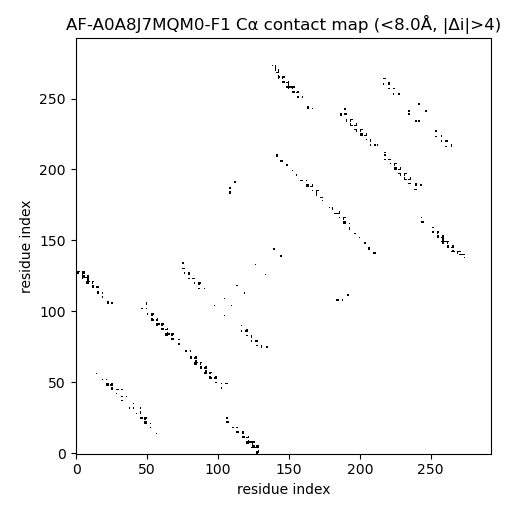 1.00 77.06 233 VAL A CA 1
ATOM 1893 C C . VAL A 1 233 ? 9.866 5.648 4.168 1.00 77.06 233 VAL A C 1
ATOM 1895 O O . VAL A 1 233 ? 10.080 6.051 3.033 1.00 77.06 233 VAL A O 1
ATOM 1898 N N . ILE A 1 234 ? 10.846 5.511 5.067 1.00 77.12 234 ILE A N 1
ATOM 1899 C CA . ILE A 1 234 ? 12.254 5.809 4.763 1.00 77.12 234 ILE A CA 1
ATOM 1900 C C . ILE A 1 234 ? 12.770 4.906 3.641 1.00 77.12 234 ILE A C 1
ATOM 1902 O O . ILE A 1 234 ? 13.411 5.413 2.730 1.00 77.12 234 ILE A O 1
ATOM 1906 N N . VAL A 1 235 ? 12.479 3.602 3.683 1.00 75.62 235 VAL A N 1
ATOM 1907 C CA . VAL A 1 235 ? 12.907 2.666 2.628 1.00 75.62 235 VAL A CA 1
ATOM 1908 C C . VAL A 1 235 ? 12.292 3.049 1.280 1.00 75.62 235 VAL A C 1
ATOM 1910 O O . VAL A 1 235 ? 13.022 3.167 0.300 1.00 75.62 235 VAL A O 1
ATOM 1913 N N . LEU A 1 236 ? 10.989 3.349 1.253 1.00 71.75 236 LEU A N 1
ATOM 1914 C CA . LEU A 1 236 ? 10.293 3.792 0.039 1.00 71.75 236 LEU A CA 1
ATOM 1915 C C . LEU A 1 236 ? 10.857 5.113 -0.512 1.00 71.75 236 LEU A C 1
ATOM 1917 O O . LEU A 1 236 ? 11.070 5.235 -1.710 1.00 71.75 236 LEU A O 1
ATOM 1921 N N . LEU A 1 237 ? 11.151 6.093 0.351 1.00 68.06 237 LEU A N 1
ATOM 1922 C CA . LEU A 1 237 ? 11.710 7.388 -0.065 1.00 68.06 237 LEU A CA 1
ATOM 1923 C C . LEU A 1 237 ? 13.177 7.310 -0.505 1.00 68.06 237 LEU A C 1
ATOM 1925 O O . LEU A 1 237 ? 13.663 8.222 -1.170 1.00 68.06 237 LEU A O 1
ATOM 1929 N N . ASN A 1 238 ? 13.896 6.254 -0.122 1.00 69.88 238 ASN A N 1
ATOM 1930 C CA . ASN A 1 238 ? 15.313 6.094 -0.434 1.00 69.88 238 ASN A CA 1
ATOM 1931 C C . ASN A 1 238 ? 15.559 5.406 -1.792 1.00 69.88 238 ASN A C 1
ATOM 1933 O O . ASN A 1 238 ? 16.677 4.958 -2.055 1.00 69.88 238 ASN A O 1
ATOM 1937 N N . ARG A 1 239 ? 14.519 5.312 -2.639 1.00 59.44 239 ARG A N 1
ATOM 1938 C CA . ARG A 1 239 ? 14.563 4.818 -4.029 1.00 59.44 239 ARG A CA 1
ATOM 1939 C C . ARG A 1 239 ? 15.288 3.472 -4.189 1.00 59.44 239 ARG A C 1
ATOM 1941 O O . ARG A 1 239 ? 16.038 3.271 -5.137 1.00 59.44 239 ARG A O 1
ATOM 1948 N N . GLY A 1 240 ? 15.135 2.565 -3.219 1.00 54.78 240 GLY A N 1
ATOM 1949 C CA . GLY A 1 240 ? 15.777 1.244 -3.250 1.00 54.78 240 GLY A CA 1
ATOM 1950 C C . GLY A 1 240 ? 17.314 1.265 -3.245 1.00 54.78 240 GLY A C 1
ATOM 1951 O O . GLY A 1 240 ? 17.942 0.316 -3.715 1.00 54.78 240 GLY A O 1
ATOM 1952 N N . SER A 1 241 ? 17.937 2.339 -2.738 1.00 56.34 241 SER A N 1
ATOM 1953 C CA . SER A 1 241 ? 19.389 2.376 -2.491 1.00 56.34 241 SER A CA 1
ATOM 1954 C C . SER A 1 241 ? 19.820 1.498 -1.313 1.00 56.34 241 SER A C 1
ATOM 1956 O O . SER A 1 241 ? 20.993 1.155 -1.198 1.00 56.34 241 SER A O 1
ATOM 1958 N N . LEU A 1 242 ? 18.867 1.145 -0.449 1.00 58.38 242 LEU A N 1
ATOM 1959 C CA . LEU A 1 242 ? 19.009 0.099 0.550 1.00 58.38 242 LEU A CA 1
ATOM 1960 C C . LEU A 1 242 ? 18.446 -1.177 -0.062 1.00 58.38 242 LEU A C 1
ATOM 1962 O O . LEU A 1 242 ? 17.326 -1.150 -0.548 1.00 58.38 242 LEU A O 1
ATOM 1966 N N . ASP A 1 243 ? 19.235 -2.245 -0.053 1.00 67.06 243 ASP A N 1
ATOM 1967 C CA . ASP A 1 243 ? 18.848 -3.549 -0.596 1.00 67.06 243 ASP A CA 1
ATOM 1968 C C . ASP A 1 243 ? 17.999 -4.324 0.432 1.00 67.06 243 ASP A C 1
ATOM 1970 O O . ASP A 1 243 ? 18.279 -4.284 1.638 1.00 67.06 243 ASP A O 1
ATOM 1974 N N . MET A 1 244 ? 17.007 -5.098 -0.019 1.00 74.31 244 MET A N 1
ATOM 1975 C CA . MET A 1 244 ? 16.155 -5.925 0.847 1.00 74.31 244 MET A CA 1
ATOM 1976 C C . MET A 1 244 ? 16.959 -6.870 1.763 1.00 74.31 244 MET A C 1
ATOM 1978 O O . MET A 1 244 ? 16.493 -7.228 2.854 1.00 74.31 244 MET A O 1
ATOM 1982 N N . ARG A 1 245 ? 18.177 -7.263 1.357 1.00 74.81 245 ARG A N 1
ATOM 1983 C CA . ARG A 1 245 ? 19.149 -7.995 2.193 1.00 74.81 245 ARG A CA 1
ATOM 1984 C C . ARG A 1 245 ? 19.762 -7.132 3.291 1.00 74.81 245 ARG A C 1
ATOM 1986 O O . ARG A 1 245 ? 19.914 -7.594 4.421 1.00 74.81 245 ARG A O 1
ATOM 1993 N N . GLU A 1 246 ? 20.122 -5.894 2.979 1.00 76.75 246 GLU A N 1
ATOM 1994 C CA . GLU A 1 246 ? 20.684 -4.944 3.947 1.00 76.75 246 GLU A CA 1
ATOM 1995 C C . GLU A 1 246 ? 19.637 -4.551 4.989 1.00 76.75 246 GLU A C 1
ATOM 1997 O O . GLU A 1 246 ? 19.926 -4.439 6.185 1.00 76.75 246 GLU A O 1
ATOM 2002 N N . THR A 1 247 ? 18.389 -4.419 4.548 1.00 80.69 247 THR A N 1
ATOM 2003 C CA . THR A 1 247 ? 17.257 -4.076 5.402 1.00 80.69 247 THR A CA 1
ATOM 2004 C C . THR A 1 247 ? 16.610 -5.299 6.063 1.00 80.69 247 THR A C 1
ATOM 2006 O O . THR A 1 247 ? 15.760 -5.131 6.944 1.00 80.69 247 THR A O 1
ATOM 2009 N N . GLN A 1 248 ? 17.066 -6.520 5.741 1.00 84.38 248 GLN A N 1
ATOM 2010 C CA . GLN A 1 248 ? 16.498 -7.790 6.207 1.00 84.38 248 GLN A CA 1
ATOM 2011 C C . GLN A 1 248 ? 16.326 -7.859 7.714 1.00 84.38 248 GLN A C 1
ATOM 2013 O O . GLN A 1 248 ? 15.245 -8.181 8.212 1.00 84.38 248 GLN A O 1
ATOM 2018 N N . TYR A 1 249 ? 17.379 -7.527 8.458 1.00 85.50 249 TYR A N 1
ATOM 2019 C CA . TYR A 1 249 ? 17.336 -7.555 9.916 1.00 85.50 249 TYR A CA 1
ATOM 2020 C C . TYR A 1 249 ? 16.247 -6.640 10.475 1.00 85.50 249 TYR A C 1
ATOM 2022 O O . TYR A 1 249 ? 15.586 -7.007 11.448 1.00 85.50 249 TYR A O 1
ATOM 2030 N N . TRP A 1 250 ? 16.026 -5.482 9.854 1.00 86.56 250 TRP A N 1
ATOM 2031 C CA . TRP A 1 250 ? 15.046 -4.503 10.304 1.00 86.56 250 TRP A CA 1
ATOM 2032 C C . TRP A 1 250 ? 13.623 -4.964 10.030 1.00 86.56 250 TRP A C 1
ATOM 2034 O O . TRP A 1 250 ? 12.841 -5.071 10.978 1.00 86.56 250 TRP A O 1
ATOM 2044 N N . TRP A 1 251 ? 13.278 -5.295 8.782 1.00 87.25 251 TRP A N 1
ATOM 2045 C CA . TRP A 1 251 ? 11.903 -5.687 8.475 1.00 87.25 251 TRP A CA 1
ATOM 2046 C C . TRP A 1 251 ? 11.526 -7.023 9.115 1.00 87.25 251 TRP A C 1
ATOM 2048 O O . TRP A 1 251 ? 10.407 -7.139 9.616 1.00 87.25 251 TRP A O 1
ATOM 2058 N N . VAL A 1 252 ? 12.437 -8.003 9.201 1.00 89.88 252 VAL A N 1
ATOM 2059 C CA . VAL A 1 252 ? 12.178 -9.279 9.898 1.00 89.88 252 VAL A CA 1
ATOM 2060 C C . VAL A 1 252 ? 11.898 -9.020 11.374 1.00 89.88 252 VAL A C 1
ATOM 2062 O O . VAL A 1 252 ? 10.876 -9.470 11.899 1.00 89.88 252 VAL A O 1
ATOM 2065 N N . SER A 1 253 ? 12.773 -8.261 12.042 1.00 89.44 253 SER A N 1
ATOM 2066 C CA . SER A 1 253 ? 12.651 -8.006 13.480 1.00 89.44 253 SER A CA 1
ATOM 2067 C C . SER A 1 253 ? 11.401 -7.195 13.800 1.00 89.44 253 SER A C 1
ATOM 2069 O O . SER A 1 253 ? 10.646 -7.565 14.696 1.00 89.44 253 SER A O 1
ATOM 2071 N N . LEU A 1 254 ? 11.132 -6.122 13.053 1.00 90.44 254 LEU A N 1
ATOM 2072 C CA . LEU A 1 254 ? 9.964 -5.272 13.284 1.00 90.44 254 LEU A CA 1
ATOM 2073 C C . LEU A 1 254 ? 8.654 -6.025 13.020 1.00 90.44 254 LEU A C 1
ATOM 2075 O O . LEU A 1 254 ? 7.724 -5.914 13.821 1.00 90.44 254 LEU A O 1
ATOM 2079 N N . THR A 1 255 ? 8.594 -6.852 11.972 1.00 89.12 255 THR A N 1
ATOM 2080 C CA . THR A 1 255 ? 7.430 -7.707 11.673 1.00 89.12 255 THR A CA 1
ATOM 2081 C C . THR A 1 255 ? 7.192 -8.725 12.788 1.00 89.12 255 THR A C 1
ATOM 2083 O O . THR A 1 255 ? 6.077 -8.835 13.307 1.00 89.12 255 THR A O 1
ATOM 2086 N N . LEU A 1 256 ? 8.248 -9.424 13.217 1.00 90.12 256 LEU A N 1
ATOM 2087 C CA . LEU A 1 256 ? 8.174 -10.443 14.263 1.00 90.12 256 LEU A CA 1
ATOM 2088 C C . LEU A 1 256 ? 7.782 -9.842 15.617 1.00 90.12 256 LEU A C 1
ATOM 2090 O O . LEU A 1 256 ? 6.846 -10.322 16.258 1.00 90.12 256 LEU A O 1
ATOM 2094 N N . ILE A 1 257 ? 8.454 -8.770 16.044 1.00 91.31 257 ILE A N 1
ATOM 2095 C CA . ILE A 1 257 ? 8.160 -8.097 17.315 1.00 91.31 257 ILE A CA 1
ATOM 2096 C C . ILE A 1 257 ? 6.722 -7.562 17.290 1.00 91.31 257 ILE A C 1
ATOM 2098 O O . ILE A 1 257 ? 5.989 -7.745 18.260 1.00 91.31 257 ILE A O 1
ATOM 2102 N N . THR A 1 258 ? 6.265 -6.978 16.179 1.00 90.12 258 THR A N 1
ATOM 2103 C CA . THR A 1 258 ? 4.885 -6.473 16.065 1.00 90.12 258 THR A CA 1
ATOM 2104 C C . THR A 1 258 ? 3.849 -7.595 16.167 1.00 90.12 258 THR A C 1
ATOM 2106 O O . THR A 1 258 ? 2.829 -7.428 16.848 1.00 90.12 258 THR A O 1
ATOM 2109 N N . SER A 1 259 ? 4.124 -8.758 15.567 1.00 87.94 259 SER A N 1
ATOM 2110 C CA . SER A 1 259 ? 3.293 -9.959 15.714 1.00 87.94 259 SER A CA 1
ATOM 2111 C C . SER A 1 259 ? 3.220 -10.417 17.176 1.00 87.94 259 SER A C 1
ATOM 2113 O O . SER A 1 259 ? 2.128 -10.560 17.733 1.00 87.94 259 SER A O 1
ATOM 2115 N N . VAL A 1 260 ? 4.373 -10.543 17.845 1.00 90.00 260 VAL A N 1
ATOM 2116 C CA . VAL A 1 260 ? 4.465 -10.949 19.259 1.00 90.00 260 VAL A CA 1
ATOM 2117 C C . VAL A 1 260 ? 3.708 -9.979 20.166 1.00 90.00 260 VAL A C 1
ATOM 2119 O O . VAL A 1 260 ? 2.888 -10.411 20.977 1.00 90.00 260 VAL A O 1
ATOM 2122 N N . PHE A 1 261 ? 3.919 -8.670 20.015 1.00 88.69 261 PHE A N 1
ATOM 2123 C CA . PHE A 1 261 ? 3.210 -7.664 20.809 1.00 88.69 261 PHE A CA 1
ATOM 2124 C C . PHE A 1 261 ? 1.698 -7.697 20.565 1.00 88.69 261 PHE A C 1
ATOM 2126 O O . PHE A 1 261 ? 0.933 -7.561 21.521 1.00 88.69 261 PHE A O 1
ATOM 2133 N N . SER A 1 262 ? 1.256 -7.949 19.330 1.00 85.75 262 SER A N 1
ATOM 2134 C CA . SER A 1 262 ? -0.170 -8.116 19.021 1.00 85.75 262 SER A CA 1
ATOM 2135 C C . SER A 1 262 ? -0.772 -9.315 19.766 1.00 85.75 262 SER A C 1
ATOM 2137 O O . SER A 1 262 ? -1.845 -9.193 20.360 1.00 85.75 262 SER A O 1
ATOM 2139 N N . PHE A 1 263 ? -0.061 -10.447 19.838 1.00 85.06 263 PHE A N 1
ATOM 2140 C CA . PHE A 1 263 ? -0.505 -11.614 20.612 1.00 85.06 263 PHE A CA 1
ATOM 2141 C C . PHE A 1 263 ? -0.469 -11.395 22.128 1.00 85.06 263 PHE A C 1
ATOM 2143 O O . PHE A 1 263 ? -1.362 -11.860 22.842 1.00 85.06 263 PHE A O 1
ATOM 2150 N N . LEU A 1 264 ? 0.525 -10.666 22.639 1.00 86.19 264 LEU A N 1
ATOM 2151 C CA . LEU A 1 264 ? 0.576 -10.308 24.057 1.00 86.19 264 LEU A CA 1
ATOM 2152 C C . LEU A 1 264 ? -0.597 -9.396 24.435 1.00 86.19 264 LEU A C 1
ATOM 2154 O O . LEU A 1 264 ? -1.262 -9.653 25.436 1.00 86.19 264 LEU A O 1
ATOM 2158 N N . ILE A 1 265 ? -0.909 -8.403 23.598 1.00 84.38 265 ILE A N 1
ATOM 2159 C CA . ILE A 1 265 ? -2.079 -7.533 23.763 1.00 84.38 265 ILE A CA 1
ATOM 2160 C C . ILE A 1 265 ? -3.376 -8.342 23.711 1.00 84.38 265 ILE A C 1
ATOM 2162 O O . ILE A 1 265 ? -4.241 -8.177 24.572 1.00 84.38 265 ILE A O 1
ATOM 2166 N N . PHE A 1 266 ? -3.507 -9.254 22.746 1.00 82.50 266 PHE A N 1
ATOM 2167 C CA . PHE A 1 266 ? -4.630 -10.190 22.676 1.00 82.50 266 PHE A CA 1
ATOM 2168 C C . PHE A 1 266 ? -4.806 -10.965 23.989 1.00 82.50 266 PHE A C 1
ATOM 2170 O O . PHE A 1 266 ? -5.928 -11.095 24.486 1.00 82.50 266 PHE A O 1
ATOM 2177 N N . ARG A 1 267 ? -3.709 -11.454 24.578 1.00 82.44 267 ARG A N 1
ATOM 2178 C CA . ARG A 1 267 ? -3.740 -12.198 25.841 1.00 82.44 267 ARG A CA 1
ATOM 2179 C C . ARG A 1 267 ? -4.154 -11.319 27.022 1.00 82.44 267 ARG A C 1
ATOM 2181 O O . ARG A 1 267 ? -4.900 -11.796 27.872 1.00 82.44 267 ARG A O 1
ATOM 2188 N N . THR A 1 268 ? -3.685 -10.071 27.077 1.00 81.69 268 THR A N 1
ATOM 2189 C CA . THR A 1 268 ? -3.987 -9.138 28.177 1.00 81.69 268 THR A CA 1
ATOM 2190 C C . THR A 1 268 ? -5.374 -8.518 28.089 1.00 81.69 268 THR A C 1
ATOM 2192 O O . THR A 1 268 ? -5.904 -8.076 29.104 1.00 81.69 268 THR A O 1
ATOM 2195 N N . LEU A 1 269 ? -5.966 -8.453 26.897 1.00 77.06 269 LEU A N 1
ATOM 2196 C CA . LEU A 1 269 ? -7.335 -7.983 26.748 1.00 77.06 269 LEU A CA 1
ATOM 2197 C C . LEU A 1 269 ? -8.303 -9.019 27.334 1.00 77.06 269 LEU A C 1
ATOM 2199 O O . LEU A 1 269 ? -8.223 -10.222 27.066 1.00 77.06 269 LEU A O 1
ATOM 2203 N N . GLU A 1 270 ? -9.256 -8.548 28.130 1.00 68.44 270 GLU A N 1
ATOM 2204 C CA . GLU A 1 270 ? -10.406 -9.354 28.522 1.00 68.44 270 GLU A CA 1
ATOM 2205 C C . GLU A 1 270 ? -11.358 -9.494 27.330 1.00 68.44 270 GLU A C 1
ATOM 2207 O O . GLU A 1 270 ? -11.520 -8.574 26.522 1.00 68.44 270 GLU A O 1
ATOM 2212 N N . ASN A 1 271 ? -11.998 -10.660 27.207 1.00 58.12 271 ASN A N 1
ATOM 2213 C CA . ASN A 1 271 ? -13.124 -10.803 26.291 1.00 58.12 271 ASN A CA 1
ATOM 2214 C C . ASN A 1 271 ? -14.272 -9.967 26.857 1.00 58.12 271 ASN A C 1
ATOM 2216 O O . ASN A 1 271 ? -15.040 -10.447 27.686 1.00 58.12 271 ASN A O 1
ATOM 2220 N N . LYS A 1 272 ? -14.416 -8.727 26.392 1.00 53.78 272 LYS A N 1
ATOM 2221 C CA . LYS A 1 272 ? -15.720 -8.078 26.458 1.00 53.78 272 LYS A CA 1
ATOM 2222 C C . LYS A 1 272 ? -16.605 -8.821 25.470 1.00 53.78 272 LYS A C 1
ATOM 2224 O O . LYS A 1 272 ? -16.478 -8.626 24.262 1.00 53.78 272 LYS A O 1
ATOM 2229 N N . LEU A 1 273 ? -17.428 -9.738 25.982 1.00 46.22 273 LEU A N 1
ATOM 2230 C CA . LEU A 1 273 ? -18.576 -10.228 25.227 1.00 46.22 273 LEU A CA 1
ATOM 2231 C C . LEU A 1 273 ? -19.326 -8.992 24.707 1.00 46.22 273 LEU A C 1
ATOM 2233 O O . LEU A 1 273 ? -19.400 -8.001 25.441 1.00 46.22 273 LEU A O 1
ATOM 2237 N N . PRO A 1 274 ? -19.817 -9.000 23.456 1.00 45.34 274 PRO A N 1
ATOM 2238 C CA . PRO A 1 274 ? -20.673 -7.917 22.999 1.00 45.34 274 PRO A CA 1
ATOM 2239 C C . PRO A 1 274 ? -21.786 -7.766 24.034 1.00 45.34 274 PRO A C 1
ATOM 2241 O O . PRO A 1 274 ? -22.415 -8.768 24.381 1.00 45.34 274 PRO A O 1
ATOM 2244 N N . GLU A 1 275 ? -21.955 -6.554 24.572 1.00 45.50 275 GLU A N 1
ATOM 2245 C CA . GLU A 1 275 ? -23.031 -6.250 25.514 1.00 45.50 275 GLU A CA 1
ATOM 2246 C C . GLU A 1 275 ? -24.314 -6.842 24.922 1.00 45.50 275 GLU A C 1
ATOM 2248 O O . GLU A 1 275 ? -24.676 -6.548 23.774 1.00 45.50 275 GLU A O 1
ATOM 2253 N N . ARG A 1 276 ? -24.941 -7.781 25.647 1.00 40.78 276 ARG A N 1
ATOM 2254 C CA . ARG A 1 276 ? -26.310 -8.171 25.322 1.00 40.78 276 ARG A CA 1
ATOM 2255 C C . ARG A 1 276 ? -27.090 -6.866 25.333 1.00 40.78 276 ARG A C 1
ATOM 2257 O O . ARG A 1 276 ? -26.950 -6.089 26.273 1.00 40.78 276 ARG A O 1
ATOM 2264 N N . GLU A 1 277 ? -27.886 -6.628 24.300 1.00 41.38 277 GLU A N 1
ATOM 2265 C CA . GLU A 1 277 ? -28.954 -5.634 24.360 1.00 41.38 277 GLU A CA 1
ATOM 2266 C C . GLU A 1 277 ? -29.967 -6.110 25.420 1.00 41.38 277 GLU A C 1
ATOM 2268 O O . GLU A 1 277 ? -31.042 -6.614 25.110 1.00 41.38 277 GLU A O 1
ATOM 2273 N N . GLU A 1 278 ? -29.603 -6.031 26.698 1.00 39.31 278 GLU A N 1
ATOM 2274 C CA . GLU A 1 278 ? -30.542 -6.041 27.809 1.00 39.31 278 GLU A CA 1
ATOM 2275 C C . GLU A 1 278 ? -31.253 -4.696 27.746 1.00 39.31 278 GLU A C 1
ATOM 2277 O O . GLU A 1 278 ? -30.750 -3.720 28.289 1.00 39.31 278 GLU A O 1
ATOM 2282 N N . ASN A 1 279 ? -32.320 -4.618 26.942 1.00 45.97 279 ASN A N 1
ATOM 2283 C CA . ASN A 1 279 ? -33.457 -3.699 27.099 1.00 45.97 279 ASN A CA 1
ATOM 2284 C C . ASN A 1 279 ? -34.436 -3.801 25.913 1.00 45.97 279 ASN A C 1
ATOM 2286 O O . ASN A 1 279 ? -34.771 -2.793 25.294 1.00 45.97 279 ASN A O 1
ATOM 2290 N N . PHE A 1 280 ? -34.924 -5.004 25.586 1.00 43.53 280 PHE A N 1
ATOM 2291 C CA . PHE A 1 280 ? -36.095 -5.127 24.695 1.00 43.53 280 PHE A CA 1
ATOM 2292 C C . PHE A 1 280 ? -37.359 -5.670 25.368 1.00 43.53 280 PHE A C 1
ATOM 2294 O O . PHE A 1 280 ? -38.446 -5.497 24.828 1.00 43.53 280 PHE A O 1
ATOM 2301 N N . TYR A 1 281 ? -37.254 -6.216 26.579 1.00 41.28 281 TYR A N 1
ATOM 2302 C CA . TYR A 1 281 ? -38.411 -6.439 27.439 1.00 41.28 281 TYR A CA 1
ATOM 2303 C C . TYR A 1 281 ? -38.263 -5.537 28.656 1.00 41.28 281 TYR A C 1
ATOM 2305 O O . TYR A 1 281 ? -37.540 -5.848 29.594 1.00 41.28 281 TYR A O 1
ATOM 2313 N N . LYS A 1 282 ? -38.911 -4.370 28.607 1.00 42.06 282 LYS A N 1
ATOM 2314 C CA . LYS A 1 282 ? -39.302 -3.700 29.844 1.00 42.06 282 LYS A CA 1
ATOM 2315 C C . LYS A 1 282 ? -40.264 -4.651 30.554 1.00 42.06 282 LYS A C 1
ATOM 2317 O O . LYS A 1 282 ? -41.319 -4.951 30.000 1.00 42.06 282 LYS A O 1
ATOM 2322 N N . ASP A 1 283 ? -39.924 -5.046 31.773 1.00 43.97 283 ASP A N 1
ATOM 2323 C CA . ASP A 1 283 ? -40.800 -5.762 32.711 1.00 43.97 283 ASP A CA 1
ATOM 2324 C C . ASP A 1 283 ? -42.093 -4.988 33.065 1.00 43.97 283 ASP A C 1
ATOM 2326 O O . ASP A 1 283 ? -42.955 -5.493 33.774 1.00 43.97 283 ASP A O 1
ATOM 2330 N N . ASN A 1 284 ? -42.308 -3.794 32.503 1.00 47.31 284 ASN A N 1
ATOM 2331 C CA . ASN A 1 284 ? -43.500 -2.975 32.728 1.00 47.31 284 ASN A CA 1
ATOM 2332 C C . ASN A 1 284 ? -44.802 -3.536 32.120 1.00 47.31 284 ASN A C 1
ATOM 2334 O O . ASN A 1 284 ? -45.853 -2.951 32.348 1.00 47.31 284 ASN A O 1
ATOM 2338 N N . ILE A 1 285 ? -44.776 -4.627 31.343 1.00 49.41 285 ILE A N 1
ATOM 2339 C CA . ILE A 1 285 ? -46.021 -5.221 30.810 1.00 49.41 285 ILE A CA 1
ATOM 2340 C C . ILE A 1 285 ? -46.790 -5.983 31.905 1.00 49.41 285 ILE A C 1
ATOM 2342 O O . ILE A 1 285 ? -48.010 -6.100 31.821 1.00 49.41 285 ILE A O 1
ATOM 2346 N N . LEU A 1 286 ? -46.107 -6.476 32.945 1.00 47.28 286 LEU A N 1
ATOM 2347 C CA . LEU A 1 286 ? -46.762 -7.193 34.044 1.00 47.28 286 LEU A CA 1
ATOM 2348 C C . LEU A 1 286 ? -47.279 -6.258 35.148 1.00 47.28 286 LEU A C 1
ATOM 2350 O O . LEU A 1 286 ? -48.293 -6.578 35.764 1.00 47.28 286 LEU A O 1
ATOM 2354 N N . ASP A 1 287 ? -46.665 -5.087 35.342 1.00 48.25 287 ASP A N 1
ATOM 2355 C CA . ASP A 1 287 ? -47.143 -4.105 36.328 1.00 48.25 287 ASP A CA 1
ATOM 2356 C C . ASP A 1 287 ? -48.425 -3.380 35.873 1.00 48.25 287 ASP A C 1
ATOM 2358 O O . ASP A 1 287 ? -49.287 -3.094 36.705 1.00 48.25 287 ASP A O 1
ATOM 2362 N N . ASP A 1 288 ? -48.625 -3.167 34.564 1.00 47.31 288 ASP A N 1
ATOM 2363 C CA . ASP A 1 288 ? -49.842 -2.520 34.032 1.00 47.31 288 ASP A CA 1
ATOM 2364 C C . ASP A 1 288 ? -51.105 -3.396 34.172 1.00 47.31 288 ASP A C 1
ATOM 2366 O O . ASP A 1 288 ? -52.219 -2.873 34.237 1.00 47.31 288 ASP A O 1
ATOM 2370 N N . LEU A 1 289 ? -50.961 -4.722 34.290 1.00 47.78 289 LEU A N 1
ATOM 2371 C CA . LEU A 1 289 ? -52.088 -5.646 34.491 1.00 47.78 289 LEU A CA 1
ATOM 2372 C C . LEU A 1 289 ? -52.545 -5.744 35.954 1.00 47.78 289 LEU A C 1
ATOM 2374 O O . LEU A 1 289 ? -53.683 -6.131 36.198 1.00 47.78 289 LEU A O 1
ATOM 2378 N N . SER A 1 290 ? -51.706 -5.350 36.918 1.00 50.44 290 SER A N 1
ATOM 2379 C CA . SER A 1 290 ? -52.074 -5.324 38.345 1.00 50.44 290 SER A CA 1
ATOM 2380 C C . SER A 1 290 ? -52.985 -4.149 38.727 1.00 50.44 290 SER A C 1
ATOM 2382 O O . SER A 1 290 ? -53.551 -4.126 39.814 1.00 50.44 290 SER A O 1
ATOM 2384 N N . SER A 1 291 ? -53.142 -3.173 37.826 1.00 47.84 291 SER A N 1
ATOM 2385 C CA . SER A 1 291 ? -54.021 -2.009 38.005 1.00 47.84 291 SER A CA 1
ATOM 2386 C C . SER A 1 291 ? -55.441 -2.207 37.448 1.00 47.84 291 SER A C 1
ATOM 2388 O O . SER A 1 291 ? -56.251 -1.280 37.481 1.00 47.84 291 SER A O 1
ATOM 2390 N N . LEU A 1 292 ? -55.734 -3.405 36.927 1.00 50.31 292 LEU A N 1
ATOM 2391 C CA . LEU A 1 292 ? -57.011 -3.783 36.312 1.00 50.31 292 LEU A CA 1
ATOM 2392 C C . LEU A 1 292 ? -57.828 -4.800 37.138 1.00 50.31 292 LEU A C 1
ATOM 2394 O O . LEU A 1 292 ? -58.841 -5.287 36.631 1.00 50.31 292 LEU A O 1
ATOM 2398 N N . GLU A 1 293 ? -57.433 -5.091 38.384 1.00 42.12 293 GLU A N 1
ATOM 2399 C CA . GLU A 1 293 ? -58.240 -5.854 39.360 1.00 42.12 293 GLU A CA 1
ATOM 2400 C C . GLU A 1 293 ? -58.885 -4.957 40.426 1.00 42.12 293 GLU A C 1
ATOM 240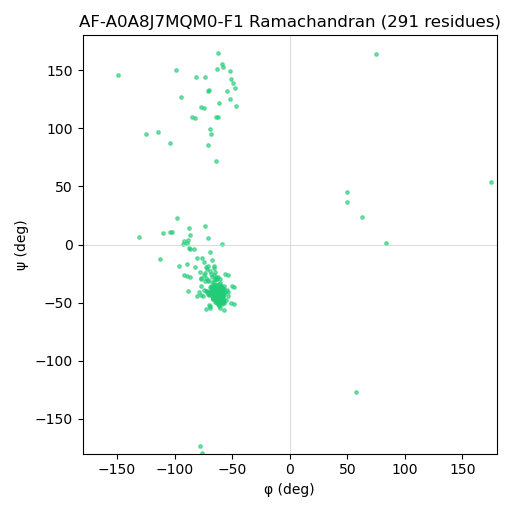2 O O . GLU A 1 293 ? -58.184 -4.088 40.996 1.00 42.12 293 GLU A O 1
#

Radius of gyration: 24.2 Å; Cα contacts (8 Å, |Δi|>4): 249; chains: 1; bounding box: 82×33×75 Å